Protein AF-A0A9D7RKX6-F1 (afdb_monomer_lite)

Structure (mmCIF, N/CA/C/O backbone):
data_AF-A0A9D7RKX6-F1
#
_entry.id   AF-A0A9D7RKX6-F1
#
loop_
_atom_site.group_PDB
_atom_site.id
_atom_site.type_symbol
_atom_site.label_atom_id
_atom_site.label_alt_id
_atom_site.label_comp_id
_atom_site.label_asym_id
_atom_site.label_entity_id
_atom_site.label_seq_id
_atom_site.pdbx_PDB_ins_code
_atom_site.Cartn_x
_atom_site.Cartn_y
_atom_site.Cartn_z
_atom_site.occupancy
_atom_site.B_iso_or_equiv
_atom_site.auth_seq_id
_atom_site.auth_comp_id
_atom_site.auth_asym_id
_atom_site.auth_atom_id
_atom_site.pdbx_PDB_model_num
ATOM 1 N N . MET A 1 1 ? -3.834 4.241 38.988 1.00 65.88 1 MET A N 1
ATOM 2 C CA . MET A 1 1 ? -3.433 5.588 38.514 1.00 65.88 1 MET A CA 1
ATOM 3 C C . MET A 1 1 ? -2.004 5.471 38.028 1.00 65.88 1 MET A C 1
ATOM 5 O O . MET A 1 1 ? -1.230 4.857 38.753 1.00 65.88 1 MET A O 1
ATOM 9 N N . PRO A 1 2 ? -1.663 6.007 36.848 1.00 79.38 2 PRO A N 1
ATOM 10 C CA . PRO A 1 2 ? -0.288 6.011 36.352 1.00 79.38 2 PRO A CA 1
ATOM 11 C C . PRO A 1 2 ? 0.662 6.711 37.335 1.00 79.38 2 PRO A C 1
ATOM 13 O O . PRO A 1 2 ? 0.282 7.712 37.946 1.00 79.38 2 PRO A O 1
ATOM 16 N N . VAL A 1 3 ? 1.895 6.211 37.474 1.00 81.00 3 VAL A N 1
ATOM 17 C CA . VAL A 1 3 ? 2.892 6.733 38.436 1.00 81.00 3 VAL A CA 1
ATOM 18 C C . VAL A 1 3 ? 3.202 8.212 38.180 1.00 81.00 3 VAL A C 1
ATOM 20 O O . VAL A 1 3 ? 3.219 9.007 39.116 1.00 81.00 3 VAL A O 1
ATOM 23 N N . LYS A 1 4 ? 3.342 8.615 36.912 1.00 83.88 4 LYS A N 1
ATOM 24 C CA . LYS A 1 4 ? 3.568 10.017 36.522 1.00 83.88 4 LYS A CA 1
ATOM 25 C C . LYS A 1 4 ? 2.399 10.939 36.885 1.00 83.88 4 LYS A C 1
ATOM 27 O O . LYS A 1 4 ? 2.611 12.045 37.371 1.00 83.88 4 LYS A O 1
ATOM 32 N N . LEU A 1 5 ? 1.161 10.472 36.723 1.00 82.06 5 LEU A N 1
ATOM 33 C CA . LEU A 1 5 ? -0.033 11.230 37.111 1.00 82.06 5 LEU A CA 1
ATOM 34 C C . LEU A 1 5 ? -0.133 11.386 38.636 1.00 82.06 5 LEU A C 1
ATOM 36 O O . LEU A 1 5 ? -0.566 12.416 39.151 1.00 82.06 5 LEU A O 1
ATOM 40 N N . TRP A 1 6 ? 0.284 10.358 39.377 1.00 82.38 6 TRP A N 1
ATOM 41 C CA . TRP A 1 6 ? 0.369 10.424 40.831 1.00 82.38 6 TRP A CA 1
ATOM 42 C C . TRP A 1 6 ? 1.415 11.451 41.286 1.00 82.38 6 TRP A C 1
ATOM 44 O O . TRP A 1 6 ? 1.074 12.314 42.092 1.00 82.38 6 TRP A O 1
ATOM 54 N N . ILE A 1 7 ? 2.622 11.437 40.699 1.00 82.88 7 ILE A N 1
ATOM 55 C CA . ILE A 1 7 ? 3.677 12.447 40.929 1.00 82.88 7 ILE A CA 1
ATOM 56 C C . ILE A 1 7 ? 3.158 13.856 40.621 1.00 82.88 7 ILE A C 1
ATOM 58 O O . ILE A 1 7 ? 3.421 14.795 41.376 1.00 82.88 7 ILE A O 1
ATOM 62 N N . TYR A 1 8 ? 2.379 14.003 39.544 1.00 83.81 8 TYR A N 1
ATOM 63 C CA . TYR A 1 8 ? 1.789 15.285 39.187 1.00 83.81 8 TYR A CA 1
ATOM 64 C C . TYR A 1 8 ? 0.817 15.800 40.261 1.00 83.81 8 TYR A C 1
ATOM 66 O O . TYR A 1 8 ? 0.882 16.964 40.657 1.00 83.81 8 TYR A O 1
ATOM 74 N N . ASN A 1 9 ? -0.048 14.917 40.772 1.00 81.56 9 ASN A N 1
ATOM 75 C CA . ASN A 1 9 ? -1.072 15.249 41.765 1.00 81.56 9 ASN A CA 1
ATOM 76 C C . ASN A 1 9 ? -0.521 15.529 43.175 1.00 81.56 9 ASN A C 1
ATOM 78 O O . ASN A 1 9 ? -1.150 16.283 43.914 1.00 81.56 9 ASN A O 1
ATOM 82 N N . ILE A 1 10 ? 0.617 14.941 43.566 1.00 83.38 10 ILE A N 1
ATOM 83 C CA . ILE A 1 10 ? 1.250 15.188 44.880 1.00 83.38 10 ILE A CA 1
ATOM 84 C C . ILE A 1 10 ? 2.212 16.387 44.873 1.00 83.38 10 ILE A C 1
ATOM 86 O O . ILE A 1 10 ? 2.609 16.875 45.931 1.00 83.38 10 ILE A O 1
ATOM 90 N N . GLY A 1 11 ? 2.625 16.853 43.692 1.00 78.50 11 GLY A N 1
ATOM 91 C CA . GLY A 1 11 ? 3.593 17.934 43.547 1.00 78.50 11 GLY A CA 1
ATOM 92 C C . GLY A 1 11 ? 3.027 19.308 43.928 1.00 78.50 11 GLY A C 1
ATOM 93 O O . GLY A 1 11 ? 1.984 19.732 43.433 1.00 78.50 11 GLY A O 1
ATOM 94 N N . SER A 1 12 ? 3.740 20.038 44.791 1.00 76.94 12 SER A N 1
ATOM 95 C CA . SER A 1 12 ? 3.351 21.386 45.239 1.00 76.94 12 SER A CA 1
ATOM 96 C C . SER A 1 12 ? 3.487 22.452 44.138 1.00 76.94 12 SER A C 1
ATOM 98 O O . SER A 1 12 ? 4.297 22.335 43.222 1.00 76.94 12 SER A O 1
ATOM 100 N N . ASN A 1 13 ? 2.743 23.556 44.259 1.00 76.25 13 ASN A N 1
ATOM 101 C CA . ASN A 1 13 ? 2.799 24.698 43.338 1.00 76.25 13 ASN A CA 1
ATOM 102 C C . ASN A 1 13 ? 4.059 25.580 43.492 1.00 76.25 13 ASN A C 1
ATOM 104 O O . ASN A 1 13 ? 4.234 26.521 42.715 1.00 76.25 13 ASN A O 1
ATOM 108 N N . LYS A 1 14 ? 4.937 25.314 44.473 1.00 78.94 14 LYS A N 1
ATOM 109 C CA . LYS A 1 14 ? 6.144 26.117 44.752 1.00 78.94 14 LYS A CA 1
ATOM 110 C C . LYS A 1 14 ? 7.382 25.243 45.017 1.00 78.94 14 LYS A C 1
ATOM 112 O O . LYS A 1 14 ? 7.268 24.109 45.479 1.00 78.94 14 LYS A O 1
ATOM 117 N N . GLY A 1 15 ? 8.568 25.795 44.740 1.00 86.75 15 GLY A N 1
ATOM 118 C CA . GLY A 1 15 ? 9.869 25.209 45.096 1.00 86.75 15 GLY A CA 1
ATOM 119 C C . GLY A 1 15 ? 10.145 23.826 44.491 1.00 86.75 15 GLY A C 1
ATOM 120 O O . GLY A 1 15 ? 9.760 23.545 43.353 1.00 86.75 15 GLY A O 1
ATOM 121 N N . LEU A 1 16 ? 10.794 22.954 45.273 1.00 83.31 16 LEU A N 1
ATOM 122 C CA . LEU A 1 16 ? 11.161 21.586 44.872 1.00 83.31 16 LEU A CA 1
ATOM 123 C C . LEU A 1 16 ? 9.949 20.733 44.458 1.00 83.31 16 LEU A C 1
ATOM 125 O O . LEU A 1 16 ? 10.068 19.894 43.568 1.00 83.31 16 LEU A O 1
ATOM 129 N N . GLY A 1 17 ? 8.766 20.993 45.028 1.00 80.62 17 GLY A N 1
ATOM 130 C CA . GLY A 1 17 ? 7.527 20.315 44.640 1.00 80.62 17 GLY A CA 1
ATOM 131 C C . GLY A 1 17 ? 7.061 20.664 43.222 1.00 80.62 17 GLY A C 1
ATOM 132 O O . GLY A 1 17 ? 6.619 19.775 42.496 1.00 80.62 17 GLY A O 1
ATOM 133 N N . LYS A 1 18 ? 7.241 21.922 42.786 1.00 84.75 18 LYS A N 1
ATOM 134 C CA . LYS A 1 18 ? 6.936 22.353 41.407 1.00 84.75 18 LYS A CA 1
ATOM 135 C C . LYS A 1 18 ? 7.924 21.745 40.412 1.00 84.75 18 LYS A C 1
ATOM 137 O O . LYS A 1 18 ? 7.528 21.353 39.317 1.00 84.75 18 LYS A O 1
ATOM 142 N N . TRP A 1 19 ? 9.196 21.641 40.801 1.00 86.31 19 TRP A N 1
ATOM 143 C CA . TRP A 1 19 ? 10.234 20.996 39.993 1.00 86.31 19 TRP A CA 1
ATOM 144 C C . TRP A 1 19 ? 9.957 19.500 39.796 1.00 86.31 19 TRP A C 1
ATOM 146 O O . TRP A 1 19 ? 9.965 19.031 38.661 1.00 86.31 19 TRP A O 1
ATOM 156 N N . LEU A 1 20 ? 9.629 18.772 40.870 1.00 83.19 20 LEU A N 1
ATOM 157 C CA . LEU A 1 20 ? 9.283 17.348 40.811 1.00 83.19 20 LEU A CA 1
ATOM 158 C C . LEU A 1 20 ? 8.045 17.106 39.931 1.00 83.19 20 LEU A C 1
ATOM 160 O O . LEU A 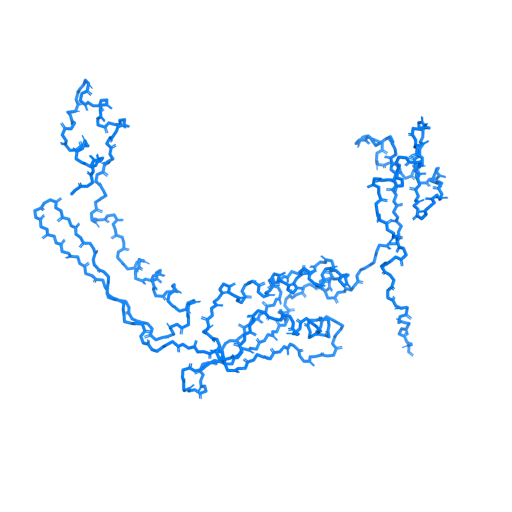1 20 ? 8.074 16.236 39.061 1.00 83.19 20 LEU A O 1
ATOM 164 N N . ARG A 1 21 ? 6.999 17.931 40.103 1.00 84.62 21 ARG A N 1
ATOM 165 C CA . ARG A 1 21 ? 5.767 17.884 39.304 1.00 84.62 21 ARG A CA 1
ATOM 166 C C . ARG A 1 21 ? 6.023 18.054 37.813 1.00 84.62 21 ARG A C 1
ATOM 168 O O . ARG A 1 21 ? 5.504 17.282 37.022 1.00 84.62 21 ARG A O 1
ATOM 175 N N . ASN A 1 22 ? 6.795 19.071 37.441 1.00 84.56 22 ASN A N 1
ATOM 176 C CA . ASN A 1 22 ? 7.000 19.428 36.040 1.00 84.56 22 ASN A CA 1
ATOM 177 C C . ASN A 1 22 ? 8.044 18.539 35.348 1.00 84.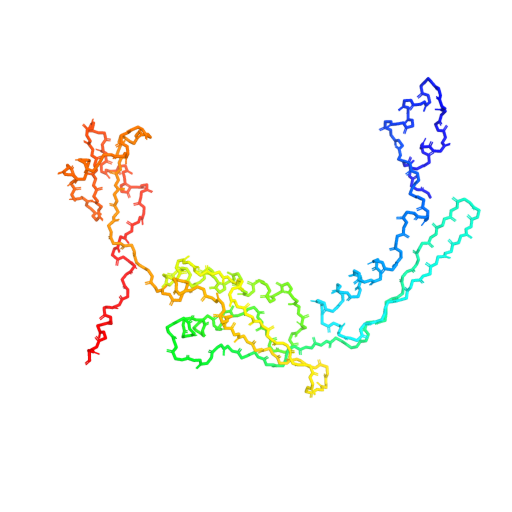56 22 ASN A C 1
ATOM 179 O O . ASN A 1 22 ? 7.998 18.394 34.133 1.00 84.56 22 ASN A O 1
ATOM 183 N N . LYS A 1 23 ? 9.005 17.979 36.097 1.00 85.06 23 LYS A N 1
ATOM 184 C CA . LYS A 1 23 ? 10.078 17.147 35.536 1.00 85.06 23 LYS A CA 1
ATOM 185 C C . LYS A 1 23 ? 9.695 15.672 35.414 1.00 85.06 23 LYS A C 1
ATOM 187 O O . LYS A 1 23 ? 10.158 15.011 34.492 1.00 85.06 23 LYS A O 1
ATOM 192 N N . TYR A 1 24 ? 8.886 15.155 36.340 1.00 84.62 24 TYR A N 1
ATOM 193 C CA . TYR A 1 24 ? 8.572 13.723 36.421 1.00 84.62 24 TYR A CA 1
ATOM 194 C C . TYR A 1 24 ? 7.069 13.411 36.471 1.00 84.62 24 TYR A C 1
ATOM 196 O O . TYR A 1 24 ? 6.692 12.239 36.440 1.00 84.62 24 TYR A O 1
ATOM 204 N N . GLY A 1 25 ? 6.213 14.433 36.553 1.00 82.25 25 GLY A N 1
ATOM 205 C CA . GLY A 1 25 ? 4.764 14.292 36.485 1.00 82.25 25 GLY A CA 1
ATOM 206 C C . GLY A 1 25 ? 4.200 14.710 35.127 1.00 82.25 25 GLY A C 1
ATOM 207 O O . GLY A 1 25 ? 4.739 15.585 34.458 1.00 82.25 25 GLY A O 1
ATOM 208 N N . GLU A 1 26 ? 3.086 14.098 34.740 1.00 83.06 26 GLU A N 1
ATOM 209 C CA . GLU A 1 26 ? 2.294 14.476 33.563 1.00 83.06 26 GLU A CA 1
ATOM 210 C C . GLU A 1 26 ? 0.913 14.939 34.033 1.00 83.06 26 GLU A C 1
ATOM 212 O O . GLU A 1 26 ? 0.329 14.326 34.931 1.00 83.06 26 GLU A O 1
ATOM 217 N N . ALA A 1 27 ? 0.410 16.034 33.463 1.00 80.81 27 ALA A N 1
ATOM 218 C CA . ALA A 1 27 ? -0.909 16.556 33.803 1.00 80.81 27 ALA A CA 1
ATOM 219 C C . ALA A 1 27 ? -2.016 15.549 33.427 1.00 80.81 27 ALA A C 1
ATOM 221 O O . ALA A 1 27 ? -1.857 14.804 32.458 1.00 80.81 27 ALA A O 1
ATOM 222 N N . PRO A 1 28 ? -3.141 15.505 34.168 1.00 81.50 28 PRO A N 1
ATOM 223 C CA . PRO A 1 28 ? -4.284 14.693 33.769 1.00 81.50 28 PRO A CA 1
ATOM 224 C C . PRO A 1 28 ? -4.809 15.149 32.412 1.00 81.50 28 PRO A C 1
ATOM 226 O O . PRO A 1 28 ? -5.052 16.338 32.217 1.00 81.50 28 PRO A O 1
ATOM 229 N N . VAL A 1 29 ? -5.051 14.190 31.520 1.00 82.44 29 VAL A N 1
ATOM 230 C CA . VAL A 1 29 ? -5.918 14.411 30.360 1.00 82.44 29 VAL A CA 1
ATOM 231 C C . VAL A 1 29 ? -7.335 14.592 30.892 1.00 82.44 29 VAL A C 1
ATOM 233 O O . VAL A 1 29 ? -7.822 13.747 31.654 1.00 82.44 29 VAL A O 1
ATOM 236 N N . LEU A 1 30 ? -7.975 15.710 30.558 1.00 83.56 30 LEU A N 1
ATOM 237 C CA . LEU A 1 30 ? -9.343 15.958 30.988 1.00 83.56 30 LEU A CA 1
ATOM 238 C C . LEU A 1 30 ? -10.292 15.160 30.104 1.00 83.56 30 LEU A C 1
ATOM 240 O O . LEU A 1 30 ? -10.067 15.004 28.909 1.00 83.56 30 LEU A O 1
ATOM 244 N N . LEU A 1 31 ? -11.392 14.687 30.686 1.00 79.50 31 LEU A N 1
ATOM 245 C CA . LEU A 1 31 ? -12.424 13.996 29.915 1.00 79.50 31 LEU A CA 1
ATOM 246 C C . LEU A 1 31 ? -12.994 14.886 28.796 1.00 79.50 31 LEU A C 1
ATOM 248 O O . LEU A 1 31 ? -13.301 14.383 27.726 1.00 79.50 31 LEU A O 1
ATOM 252 N N . SER A 1 32 ? -13.082 16.201 29.023 1.00 81.19 32 SER A N 1
ATOM 253 C CA . SER A 1 32 ? -13.497 17.185 28.013 1.00 81.19 32 SER A CA 1
ATOM 254 C C . SER A 1 32 ? -12.587 17.232 26.788 1.00 81.19 32 SER A C 1
ATOM 256 O O . SER A 1 32 ? -13.026 17.658 25.725 1.00 81.19 32 SER A O 1
ATOM 258 N N . ASP A 1 33 ? -11.334 16.803 26.940 1.00 82.44 33 ASP A N 1
ATOM 259 C CA . ASP A 1 33 ? -10.340 16.798 25.869 1.00 82.44 33 ASP A CA 1
ATOM 260 C C . ASP A 1 33 ? -10.385 15.477 25.076 1.00 82.44 33 ASP A C 1
ATOM 262 O O . ASP A 1 33 ? -9.718 15.340 24.050 1.00 82.44 33 ASP A O 1
ATOM 266 N N . VAL A 1 34 ? -11.169 14.490 25.534 1.00 83.69 34 VAL A N 1
ATOM 267 C CA . VAL A 1 34 ? -11.353 13.203 24.858 1.00 83.69 34 VAL A CA 1
ATOM 268 C C . VAL A 1 34 ? -12.535 13.295 23.901 1.00 83.69 34 VAL A C 1
ATOM 270 O O . VAL A 1 34 ? -13.693 13.347 24.310 1.00 83.69 34 VAL A O 1
ATOM 273 N N . ASN A 1 35 ? -12.248 13.234 22.602 1.00 88.69 35 ASN A N 1
ATOM 274 C CA . ASN A 1 35 ? -13.281 13.128 21.580 1.00 88.69 35 ASN A CA 1
ATOM 275 C C . ASN A 1 35 ? -13.643 11.652 21.344 1.00 88.69 35 ASN A C 1
ATOM 277 O O . ASN A 1 35 ? -12.985 10.953 20.574 1.00 88.69 35 ASN A O 1
ATOM 281 N N . LEU A 1 36 ? -14.685 11.177 22.033 1.00 89.81 36 LEU A N 1
ATOM 282 C CA . LEU A 1 36 ? -15.178 9.802 21.895 1.00 89.81 36 LEU A CA 1
ATOM 283 C C . LEU A 1 36 ? -15.621 9.492 20.459 1.00 89.81 36 LEU A C 1
ATOM 285 O O . LEU A 1 36 ? -15.302 8.424 19.950 1.00 89.81 36 LEU A O 1
ATOM 289 N N . GLY A 1 37 ? -16.302 10.437 19.800 1.00 91.06 37 GLY A N 1
ATOM 290 C CA . GLY A 1 37 ? -16.805 10.263 18.434 1.00 91.06 37 GLY A CA 1
ATOM 291 C C . GLY A 1 37 ? -15.681 10.051 17.422 1.00 91.06 37 GLY A C 1
ATOM 292 O O . GLY A 1 37 ? -15.726 9.106 16.644 1.00 91.06 37 GLY A O 1
ATOM 293 N N . LEU A 1 38 ? -14.615 10.852 17.507 1.00 93.50 38 LEU A N 1
ATOM 294 C CA . LEU A 1 38 ? -13.438 10.674 16.653 1.00 93.50 38 LEU A CA 1
ATOM 295 C C . LEU A 1 38 ? -12.777 9.304 16.865 1.00 93.50 38 LEU A C 1
ATOM 297 O O . LEU A 1 38 ? -12.375 8.650 15.908 1.00 93.50 38 LEU A O 1
ATOM 301 N N . ASN A 1 39 ? -12.664 8.846 18.114 1.00 93.81 39 ASN A N 1
ATOM 302 C CA . ASN A 1 39 ? -12.090 7.529 18.395 1.00 93.81 39 ASN A CA 1
ATOM 303 C C . ASN A 1 39 ? -12.978 6.389 17.885 1.00 93.81 39 ASN A C 1
ATOM 305 O O . ASN A 1 39 ? -12.445 5.386 17.416 1.00 93.81 39 ASN A O 1
ATOM 309 N N . VAL A 1 40 ? -14.306 6.546 17.943 1.00 95.50 40 VAL A N 1
ATOM 310 C CA . VAL A 1 40 ? -15.254 5.617 17.314 1.00 95.50 40 VAL A CA 1
ATOM 311 C C . VAL A 1 40 ? -14.967 5.522 15.818 1.00 95.50 40 VAL A C 1
ATOM 313 O O . VAL A 1 40 ? -14.724 4.419 15.345 1.00 95.50 40 VAL A O 1
ATOM 316 N N . GLU A 1 41 ? -14.882 6.645 15.102 1.00 95.62 41 GLU A N 1
ATOM 317 C CA . GLU A 1 41 ? -14.567 6.658 13.665 1.00 95.62 41 GLU A CA 1
ATOM 318 C C . GLU A 1 41 ? -13.204 6.021 13.351 1.00 95.62 41 GLU A C 1
ATOM 320 O O . GLU A 1 41 ? -13.074 5.277 12.381 1.00 95.62 41 GLU A O 1
ATOM 325 N N . ILE A 1 42 ? -12.173 6.271 14.166 1.00 96.00 42 ILE A N 1
ATOM 326 C CA . ILE A 1 42 ? -10.843 5.666 13.979 1.00 96.00 42 ILE A CA 1
ATOM 327 C C . ILE A 1 42 ? -10.900 4.144 14.149 1.00 96.00 42 ILE A C 1
ATOM 329 O O . ILE A 1 42 ? -10.299 3.418 13.355 1.00 96.00 42 ILE A O 1
ATOM 333 N N . LEU A 1 43 ? -11.594 3.654 15.180 1.00 96.38 43 LEU A N 1
ATOM 334 C CA . LEU A 1 43 ? -11.742 2.220 15.438 1.00 96.38 43 LEU A CA 1
ATOM 335 C C . LEU A 1 43 ? -12.568 1.536 14.346 1.00 96.38 43 LEU A C 1
ATOM 337 O O . LEU A 1 43 ? -12.201 0.447 13.910 1.00 96.38 43 LEU A O 1
ATOM 341 N N . ASP A 1 44 ? -13.632 2.189 13.888 1.00 95.81 44 ASP A N 1
ATOM 342 C CA . ASP A 1 44 ? -14.494 1.740 12.795 1.00 95.81 44 ASP A CA 1
ATOM 343 C C . ASP A 1 44 ? -13.671 1.558 11.508 1.00 95.81 44 ASP A C 1
ATOM 345 O O . ASP A 1 44 ? -13.503 0.438 11.023 1.00 95.81 44 ASP A O 1
ATOM 349 N N . ASN A 1 45 ? -12.984 2.622 11.069 1.00 95.75 45 ASN A N 1
ATOM 350 C CA . ASN A 1 45 ? -12.084 2.595 9.912 1.00 95.75 45 ASN A CA 1
ATOM 351 C C . ASN A 1 45 ? -10.962 1.557 10.058 1.00 95.75 45 ASN A C 1
ATOM 353 O O . ASN A 1 45 ? -10.574 0.901 9.091 1.00 95.75 45 ASN A O 1
ATOM 357 N N . TYR A 1 46 ? -10.387 1.407 11.255 1.00 96.12 46 TYR A N 1
ATOM 358 C CA . TYR A 1 46 ? -9.339 0.416 11.494 1.00 96.12 46 TYR A CA 1
ATOM 359 C C . TYR A 1 46 ? -9.847 -1.011 11.255 1.00 96.12 46 TYR A C 1
ATOM 361 O O . TYR A 1 46 ? -9.140 -1.815 10.645 1.00 96.12 46 TYR A O 1
ATOM 369 N N . MET A 1 47 ? -11.064 -1.320 11.707 1.00 96.81 47 MET A N 1
ATOM 370 C CA . MET A 1 47 ? -11.678 -2.635 11.526 1.00 96.81 47 MET A CA 1
ATOM 371 C C . MET A 1 47 ? -12.104 -2.871 10.074 1.00 96.81 47 MET A C 1
ATOM 373 O O . MET A 1 47 ? -11.834 -3.947 9.536 1.00 96.81 47 MET A O 1
ATOM 377 N N . GLU A 1 48 ? -12.660 -1.870 9.391 1.00 94.69 48 GLU A N 1
ATOM 378 C CA . GLU A 1 48 ? -12.958 -1.970 7.955 1.00 94.69 48 GLU A CA 1
ATOM 379 C C . GLU A 1 48 ? -11.693 -2.248 7.129 1.00 94.69 48 GLU A C 1
ATOM 381 O O . GLU A 1 48 ? -11.671 -3.155 6.294 1.00 94.69 48 GLU A O 1
ATOM 386 N N . ASN A 1 49 ? -10.584 -1.568 7.440 1.00 95.62 49 ASN A N 1
ATOM 387 C CA . ASN A 1 49 ? -9.282 -1.798 6.802 1.00 95.62 49 ASN A CA 1
ATOM 388 C C . ASN A 1 49 ? -8.725 -3.218 7.029 1.00 95.62 49 ASN A C 1
ATOM 390 O O . ASN A 1 49 ? -7.801 -3.636 6.324 1.00 95.62 49 ASN A O 1
ATOM 394 N N . ARG A 1 50 ? -9.277 -3.960 7.995 1.00 96.00 50 ARG A N 1
ATOM 395 C CA . ARG A 1 50 ? -8.956 -5.357 8.329 1.00 96.00 50 ARG A CA 1
ATOM 396 C C . ARG A 1 50 ? -10.011 -6.357 7.834 1.00 96.00 50 ARG A C 1
ATOM 398 O O . ARG A 1 50 ? -9.918 -7.528 8.178 1.00 96.00 50 ARG A O 1
ATOM 405 N N . GLY A 1 51 ? -10.989 -5.911 7.042 1.00 94.94 51 GLY A N 1
ATOM 406 C CA . GLY A 1 51 ? -11.990 -6.777 6.417 1.00 94.94 51 GLY A CA 1
ATOM 407 C C . GLY A 1 51 ? -13.310 -6.898 7.174 1.00 94.94 51 GLY A C 1
ATOM 408 O O . GLY A 1 51 ? -14.112 -7.764 6.841 1.00 94.94 51 GLY A O 1
ATOM 409 N N . PHE A 1 52 ? -13.576 -6.049 8.167 1.00 95.81 52 PHE A N 1
ATOM 410 C CA . PHE A 1 52 ? -14.841 -6.041 8.907 1.00 95.81 52 PHE A CA 1
ATOM 411 C C . PHE A 1 52 ? -15.758 -4.904 8.429 1.00 95.81 52 PHE A C 1
ATOM 413 O O . PHE A 1 52 ? -15.863 -3.873 9.082 1.00 95.81 52 PHE A O 1
ATOM 420 N N . PHE A 1 53 ? -16.446 -5.085 7.296 1.00 93.06 53 PHE A N 1
ATOM 421 C CA . PHE A 1 53 ? -17.282 -4.037 6.665 1.00 93.06 53 PHE A CA 1
ATOM 422 C C . PHE A 1 53 ? -18.643 -3.782 7.337 1.00 93.06 53 PHE A C 1
ATOM 424 O O . PHE A 1 53 ? -19.442 -2.970 6.873 1.00 93.06 53 PHE A O 1
ATOM 431 N N . HIS A 1 54 ? -18.964 -4.524 8.395 1.00 92.81 54 HIS A N 1
ATOM 432 C CA . HIS A 1 54 ? -20.211 -4.379 9.153 1.00 92.81 54 HIS A CA 1
ATOM 433 C C . HIS A 1 54 ? -19.936 -4.131 10.635 1.00 92.81 54 HIS A C 1
ATOM 435 O O . HIS A 1 54 ? -20.703 -4.562 11.503 1.00 92.81 54 HIS A O 1
ATOM 441 N N . VAL A 1 55 ? -18.820 -3.457 10.912 1.00 94.50 55 VAL A N 1
ATOM 442 C CA . VAL A 1 55 ? -18.424 -3.082 12.259 1.00 94.50 55 VAL A CA 1
ATOM 443 C C . VAL A 1 55 ? -19.369 -2.020 12.830 1.00 94.50 55 VAL A C 1
ATOM 445 O O . VAL A 1 55 ? -19.945 -1.197 12.122 1.00 94.50 55 VAL A O 1
ATOM 448 N N . LYS A 1 56 ? -19.617 -2.112 14.137 1.00 95.44 56 LYS A N 1
ATOM 449 C CA . LYS A 1 56 ? -20.304 -1.087 14.922 1.00 95.44 56 LYS A CA 1
ATOM 450 C C . LYS A 1 56 ? -19.507 -0.849 16.186 1.00 95.44 56 LYS A C 1
ATOM 452 O O . LYS A 1 56 ? -19.308 -1.779 16.969 1.00 95.44 56 LYS A O 1
ATOM 457 N N . VAL A 1 57 ? -19.099 0.391 16.411 1.00 95.94 57 VAL A N 1
ATOM 458 C CA . VAL A 1 57 ? -18.388 0.784 17.629 1.00 95.94 57 VAL A CA 1
ATOM 459 C C . VAL A 1 57 ? -19.326 1.592 18.518 1.00 95.94 57 VAL A C 1
ATOM 461 O O . VAL A 1 57 ? -19.942 2.564 18.081 1.00 95.94 57 VAL A O 1
ATOM 464 N N . ARG A 1 58 ? -19.453 1.185 19.780 1.00 94.69 58 ARG A N 1
ATOM 465 C CA . ARG A 1 58 ? -20.128 1.958 20.824 1.00 94.69 58 ARG A CA 1
ATOM 466 C C . ARG A 1 58 ? -19.085 2.565 21.740 1.00 94.69 58 ARG A C 1
ATOM 468 O O . ARG A 1 58 ? -18.090 1.918 22.045 1.00 94.69 58 ARG A O 1
ATOM 475 N N . SER A 1 59 ? -19.334 3.783 22.195 1.00 94.00 59 SER A N 1
ATOM 476 C CA . SER A 1 59 ? -18.509 4.440 23.203 1.00 94.00 59 SER A CA 1
ATOM 477 C C . SER A 1 59 ? -19.365 4.865 24.382 1.00 94.00 59 SER A C 1
ATOM 479 O O . SER A 1 59 ? -20.434 5.440 24.176 1.00 94.00 59 SER A O 1
ATOM 481 N N . ASP A 1 60 ? -18.859 4.662 25.590 1.00 91.38 60 ASP A N 1
ATOM 482 C CA . ASP A 1 60 ? -19.441 5.193 26.818 1.00 91.38 60 ASP A CA 1
ATOM 483 C C . ASP A 1 60 ? -18.341 5.784 27.712 1.00 91.38 60 ASP A C 1
ATOM 485 O O . ASP A 1 60 ? -17.140 5.613 27.478 1.00 91.38 60 ASP A O 1
ATOM 489 N N . THR A 1 61 ? -18.733 6.538 28.731 1.00 91.44 61 THR A N 1
ATOM 490 C CA . THR A 1 61 ? -17.825 7.052 29.746 1.00 91.44 61 THR A CA 1
ATOM 491 C C . THR A 1 61 ? -18.365 6.806 31.140 1.00 91.44 61 THR A C 1
ATOM 493 O O . THR A 1 61 ? -19.425 7.292 31.521 1.00 91.44 61 THR A O 1
ATOM 496 N N . THR A 1 62 ? -17.543 6.172 31.970 1.00 90.19 62 THR A N 1
ATOM 497 C CA . THR A 1 62 ? -17.808 6.052 33.402 1.00 90.19 62 THR A CA 1
ATOM 498 C C . THR A 1 62 ? -17.027 7.112 34.172 1.00 90.19 62 THR A C 1
ATOM 500 O O . THR A 1 62 ? -15.803 7.196 34.067 1.00 90.19 62 THR A O 1
ATOM 503 N N . VAL A 1 63 ? -17.715 7.907 34.996 1.00 88.81 63 VAL A N 1
ATOM 504 C CA . VAL A 1 63 ? -17.091 8.907 35.879 1.00 88.81 63 VAL A CA 1
ATOM 505 C C . VAL A 1 63 ? -17.226 8.471 37.334 1.00 88.81 63 VAL A C 1
ATOM 507 O O . VAL A 1 63 ? -18.313 8.198 37.832 1.00 88.81 63 VAL A O 1
ATOM 510 N N . THR A 1 64 ? -16.111 8.423 38.058 1.00 88.56 64 THR A N 1
ATOM 511 C CA . THR A 1 64 ? -16.081 8.127 39.493 1.00 88.56 64 THR A CA 1
ATOM 512 C C . THR A 1 64 ? -15.162 9.106 40.218 1.00 88.56 64 THR A C 1
ATOM 514 O O . THR A 1 64 ? -13.933 9.067 40.095 1.00 88.56 64 THR A O 1
ATOM 517 N N . ARG A 1 65 ? -15.754 9.976 41.045 1.00 88.12 65 ARG A N 1
ATOM 518 C CA . ARG A 1 65 ? -15.055 11.064 41.753 1.00 88.12 65 ARG A CA 1
ATOM 519 C C . ARG A 1 65 ? -14.274 11.955 40.772 1.00 88.12 65 ARG A C 1
ATOM 521 O O . ARG A 1 65 ? -14.874 12.669 39.987 1.00 88.12 65 ARG A O 1
ATOM 528 N N . LYS A 1 66 ? -12.939 11.923 40.835 1.00 84.00 66 LYS A N 1
ATOM 529 C CA . LYS A 1 66 ? -12.016 12.707 39.993 1.00 84.00 66 LYS A CA 1
ATOM 530 C C . LYS A 1 66 ? -11.371 11.862 38.888 1.00 84.00 66 LYS A C 1
ATOM 532 O O . LYS A 1 66 ? -10.285 12.189 38.420 1.00 84.00 66 LYS A O 1
ATOM 537 N N . LYS A 1 67 ? -11.972 10.719 38.556 1.00 85.56 67 LYS A N 1
ATOM 538 C CA . LYS A 1 67 ? -11.498 9.805 37.518 1.00 85.56 67 LYS A CA 1
ATOM 539 C C . LYS A 1 67 ? -12.616 9.581 36.518 1.00 85.56 67 LYS A C 1
ATOM 541 O O . LYS A 1 67 ? -13.766 9.434 36.919 1.00 85.56 67 LYS A O 1
ATOM 546 N N . ALA A 1 68 ? -12.251 9.525 35.251 1.00 88.19 68 ALA A N 1
ATOM 547 C CA . ALA A 1 68 ? -13.129 9.111 34.176 1.00 88.19 68 ALA A CA 1
ATOM 548 C C . ALA A 1 68 ? -12.446 7.993 33.385 1.00 88.19 68 ALA A C 1
ATOM 550 O O . ALA A 1 68 ? -11.214 7.945 33.315 1.00 88.19 68 ALA A O 1
ATOM 551 N N . SER A 1 69 ? -13.251 7.113 32.810 1.00 88.06 69 SER A N 1
ATOM 552 C CA . SER A 1 69 ? -12.832 6.037 31.921 1.00 88.06 69 SER A CA 1
ATOM 553 C C . SER A 1 69 ? -13.703 6.090 30.679 1.00 88.06 69 SER A C 1
ATOM 555 O O . SER A 1 69 ? -14.921 6.087 30.813 1.00 88.06 69 SER A O 1
ATOM 557 N N . ALA A 1 70 ? -13.081 6.152 29.505 1.00 91.19 70 ALA A N 1
ATOM 558 C CA . ALA A 1 70 ? -13.758 5.952 28.232 1.00 91.19 70 ALA A CA 1
ATOM 559 C C . ALA A 1 70 ? -13.700 4.461 27.889 1.00 91.19 70 ALA A C 1
ATOM 561 O O . ALA A 1 70 ? -12.619 3.867 27.918 1.00 91.19 70 ALA A O 1
ATOM 562 N N . GLU A 1 71 ? -14.848 3.872 27.596 1.00 92.88 71 GLU A N 1
ATOM 563 C CA . GLU A 1 71 ? -14.990 2.471 27.220 1.00 92.88 71 GLU A CA 1
ATOM 564 C C . GLU A 1 71 ? -15.501 2.396 25.785 1.00 92.88 71 GLU A C 1
ATOM 566 O O . GLU A 1 71 ? -16.403 3.143 25.407 1.00 92.88 71 GLU A O 1
ATOM 571 N N . TYR A 1 72 ? -14.896 1.522 24.982 1.00 94.44 72 TYR A N 1
ATOM 572 C CA . TYR A 1 72 ? -15.287 1.295 23.595 1.00 94.44 72 TYR A CA 1
ATOM 573 C C . TYR A 1 72 ? -15.592 -0.184 23.407 1.00 94.44 72 TYR A C 1
ATOM 575 O O . TYR A 1 72 ? -14.742 -1.035 23.671 1.00 94.44 72 TYR A O 1
ATOM 583 N N . GLU A 1 73 ? -16.792 -0.482 22.929 1.00 95.81 73 GLU A N 1
ATOM 584 C CA . GLU A 1 73 ? -17.245 -1.834 22.628 1.00 95.81 73 GLU A CA 1
ATOM 585 C C . GLU A 1 73 ? -17.360 -1.984 21.109 1.00 95.81 73 GLU A C 1
ATOM 587 O O . GLU A 1 73 ? -18.072 -1.221 20.450 1.00 95.81 73 GLU A O 1
ATOM 592 N N . ILE A 1 74 ? -16.627 -2.945 20.543 1.00 96.19 74 ILE A N 1
ATOM 593 C CA . ILE A 1 74 ? -16.525 -3.142 19.095 1.00 96.19 74 ILE A CA 1
ATOM 594 C C . ILE A 1 74 ? -17.259 -4.425 18.716 1.00 96.19 74 ILE A C 1
ATOM 596 O O . ILE A 1 74 ? -16.849 -5.525 19.080 1.00 96.19 74 ILE A O 1
ATOM 600 N N . PHE A 1 75 ? -18.313 -4.283 17.922 1.00 96.69 75 PHE A N 1
ATOM 601 C CA . PHE A 1 75 ? -19.035 -5.393 17.314 1.00 96.69 75 PHE A CA 1
ATOM 602 C C . PHE A 1 75 ? -18.560 -5.537 15.873 1.00 96.69 75 PHE A C 1
ATOM 604 O O . PHE A 1 75 ? -19.013 -4.804 15.002 1.00 96.69 75 PHE A O 1
ATOM 611 N N . THR A 1 76 ? -17.628 -6.452 15.618 1.00 93.25 76 THR A N 1
ATOM 612 C CA . THR A 1 76 ? -16.940 -6.561 14.318 1.00 93.25 76 THR A CA 1
ATOM 613 C C . THR A 1 76 ? -17.827 -7.089 13.190 1.00 93.25 76 THR A C 1
ATOM 615 O O . THR A 1 76 ? -17.583 -6.796 12.024 1.00 93.25 76 THR A O 1
ATOM 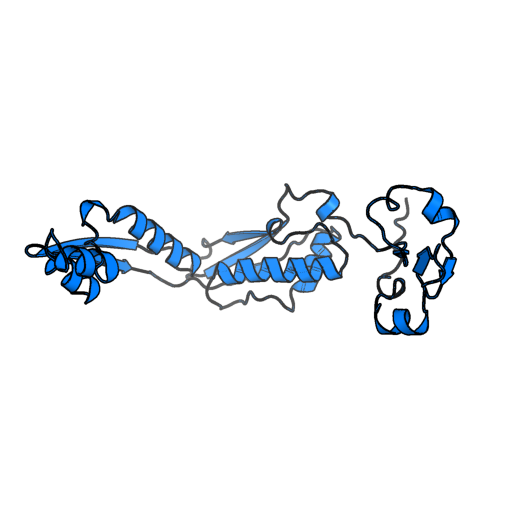618 N N . GLY A 1 77 ? -18.838 -7.899 13.516 1.00 92.44 77 GLY A N 1
ATOM 619 C CA . GLY A 1 77 ? -19.519 -8.711 12.510 1.00 92.44 77 GLY A CA 1
ATOM 620 C C . GLY A 1 77 ? -18.577 -9.758 11.884 1.00 92.44 77 GLY A C 1
ATOM 621 O O . GLY A 1 77 ? -17.529 -10.069 12.463 1.00 92.44 77 GLY A O 1
ATOM 622 N N . PRO A 1 78 ? -18.959 -10.346 10.739 1.00 94.06 78 PRO A N 1
ATOM 623 C CA . PRO A 1 78 ? -18.146 -11.340 10.042 1.00 94.06 78 PRO A CA 1
ATOM 624 C C . PRO A 1 78 ? -16.933 -10.717 9.334 1.00 94.06 78 PRO A C 1
ATOM 626 O O . PRO A 1 78 ? -17.022 -9.632 8.760 1.00 94.06 78 PRO A O 1
ATOM 629 N N . GLU A 1 79 ? -15.813 -11.441 9.341 1.00 95.62 79 GLU A N 1
ATOM 630 C CA . GLU A 1 79 ? -14.607 -11.090 8.584 1.00 95.62 79 GLU A CA 1
ATOM 631 C C . GLU A 1 79 ? -14.796 -11.428 7.103 1.00 95.62 79 GLU A C 1
ATOM 633 O O . GLU A 1 79 ? -15.195 -12.545 6.762 1.00 95.62 79 GLU A O 1
ATOM 638 N N . TYR A 1 80 ? -14.474 -10.481 6.226 1.00 97.19 80 TYR A N 1
ATOM 639 C CA . TYR A 1 80 ? -14.544 -10.687 4.791 1.00 97.19 80 TYR A CA 1
ATOM 640 C C . TYR A 1 80 ? -13.249 -11.263 4.231 1.00 97.19 80 TYR A C 1
ATOM 642 O O . TYR A 1 80 ? -12.149 -10.780 4.511 1.00 97.19 80 TYR A O 1
ATOM 650 N N . LYS A 1 81 ? -13.391 -12.271 3.369 1.00 97.19 81 LYS A N 1
ATOM 651 C CA . LYS A 1 81 ? -12.271 -12.947 2.708 1.00 97.19 81 LYS A CA 1
ATOM 652 C C . LYS A 1 81 ? -12.236 -12.650 1.221 1.00 97.19 81 LYS A C 1
ATOM 654 O O . LYS A 1 81 ? -13.263 -12.513 0.564 1.00 97.19 81 LYS A O 1
ATOM 659 N N . ILE A 1 82 ? -11.035 -12.576 0.670 1.00 97.81 82 ILE A N 1
ATOM 660 C CA . ILE A 1 82 ? -10.827 -12.367 -0.757 1.00 97.81 82 ILE A CA 1
ATOM 661 C C . ILE A 1 82 ? -11.269 -13.630 -1.490 1.00 97.81 82 ILE A C 1
ATOM 663 O O . ILE A 1 82 ? -10.702 -14.694 -1.282 1.00 97.81 82 ILE A O 1
ATOM 667 N N . ARG A 1 83 ? -12.248 -13.528 -2.382 1.00 97.12 83 ARG A N 1
ATOM 668 C CA . ARG A 1 83 ? -12.668 -14.636 -3.243 1.00 97.12 83 ARG A CA 1
ATOM 669 C C . ARG A 1 83 ? -11.853 -14.671 -4.522 1.00 97.12 83 ARG A C 1
ATOM 671 O O . ARG A 1 83 ? -11.268 -15.701 -4.846 1.00 97.12 83 ARG A O 1
ATOM 678 N N . ASN A 1 84 ? -11.802 -13.554 -5.240 1.00 96.38 84 ASN A N 1
ATOM 679 C CA . ASN A 1 84 ? -11.080 -13.454 -6.501 1.00 96.38 84 ASN A CA 1
ATOM 680 C C . ASN A 1 84 ? -10.313 -12.134 -6.611 1.00 96.38 84 ASN A C 1
ATOM 682 O O . ASN A 1 84 ? -10.729 -11.116 -6.058 1.00 96.38 84 ASN A O 1
ATOM 686 N N . ILE A 1 85 ? -9.210 -12.166 -7.358 1.00 97.12 85 ILE A N 1
ATOM 687 C CA . ILE A 1 85 ? -8.407 -10.995 -7.703 1.00 97.12 85 ILE A CA 1
ATOM 688 C C . ILE A 1 85 ? -8.300 -10.934 -9.223 1.00 97.12 85 ILE A C 1
ATOM 690 O O . ILE A 1 85 ? -7.760 -11.843 -9.852 1.00 97.12 85 ILE A O 1
ATOM 694 N N . THR A 1 86 ? -8.791 -9.848 -9.807 1.00 97.56 86 THR A N 1
ATOM 695 C CA . THR A 1 86 ? -8.714 -9.591 -11.245 1.00 97.56 86 THR A CA 1
ATOM 696 C C . THR A 1 86 ? -7.669 -8.515 -11.498 1.00 97.56 86 THR A C 1
ATOM 698 O O . THR A 1 86 ? -7.796 -7.401 -10.997 1.00 97.56 86 THR A O 1
ATOM 701 N N . PHE A 1 87 ? -6.630 -8.848 -12.259 1.00 97.50 87 PHE A N 1
ATOM 702 C CA . PHE A 1 87 ? -5.623 -7.888 -12.715 1.00 97.50 87 PHE A CA 1
ATOM 703 C C . PHE A 1 87 ? -6.123 -7.140 -13.965 1.00 97.50 87 PHE A C 1
ATOM 705 O O . PHE A 1 87 ? -7.024 -7.652 -14.636 1.00 97.50 87 PHE A O 1
ATOM 712 N N . PRO A 1 88 ? -5.553 -5.966 -14.309 1.00 96.25 88 PRO A N 1
ATOM 713 C CA . PRO A 1 88 ? -5.939 -5.227 -15.510 1.00 96.25 88 PRO A CA 1
ATOM 714 C C . PRO A 1 88 ? -5.924 -6.134 -16.741 1.00 96.25 88 PRO A C 1
ATOM 716 O O . PRO A 1 88 ? -4.984 -6.910 -16.908 1.00 96.25 88 PRO A O 1
ATOM 719 N N . THR A 1 89 ? -6.945 -6.060 -17.597 1.00 91.50 89 THR A N 1
ATOM 720 C CA . THR A 1 89 ? -7.139 -6.968 -18.747 1.00 91.50 89 THR A CA 1
ATOM 721 C C . THR A 1 89 ? -6.918 -6.307 -20.105 1.00 91.50 89 THR A C 1
ATOM 723 O O . THR A 1 89 ? -6.955 -6.989 -21.127 1.00 91.50 89 THR A O 1
ATOM 726 N N . ASP A 1 90 ? -6.639 -5.004 -20.146 1.00 91.12 90 ASP A N 1
ATOM 727 C CA . ASP A 1 90 ? -6.409 -4.295 -21.402 1.00 91.12 90 ASP A CA 1
ATOM 728 C C . ASP A 1 90 ? -5.096 -4.719 -22.093 1.00 91.12 90 ASP A C 1
ATOM 730 O O . ASP A 1 90 ? -4.234 -5.403 -21.524 1.00 91.12 90 ASP A O 1
ATOM 734 N N . THR A 1 91 ? -4.958 -4.343 -23.364 1.00 91.94 91 THR A N 1
ATOM 735 C CA . THR A 1 91 ? -3.847 -4.758 -24.230 1.00 91.94 91 THR A CA 1
ATOM 736 C C . THR A 1 91 ? -2.616 -3.858 -24.123 1.00 91.94 91 THR A C 1
ATOM 738 O O . THR A 1 91 ? -1.652 -4.072 -24.859 1.00 91.94 91 THR A O 1
ATOM 741 N N . SER A 1 92 ? -2.616 -2.845 -23.250 1.00 94.19 92 SER A N 1
ATOM 742 C CA . SER A 1 92 ? -1.473 -1.941 -23.118 1.00 94.19 92 SER A CA 1
ATOM 743 C C . SER A 1 92 ? -0.227 -2.674 -22.609 1.00 94.19 92 SER A C 1
ATOM 745 O O . SER A 1 92 ? -0.305 -3.687 -21.909 1.00 94.19 92 SER A O 1
ATOM 747 N N . ALA A 1 93 ? 0.953 -2.149 -22.948 1.00 93.56 93 ALA A N 1
ATOM 748 C CA . ALA A 1 93 ? 2.218 -2.683 -22.444 1.00 93.56 93 ALA A CA 1
ATOM 749 C C . ALA A 1 93 ? 2.269 -2.663 -20.905 1.00 93.56 93 ALA A C 1
ATOM 751 O O . ALA A 1 93 ? 2.724 -3.625 -20.294 1.00 93.56 93 ALA A O 1
ATOM 752 N N . LEU A 1 94 ? 1.735 -1.604 -20.284 1.00 95.94 94 LEU A N 1
ATOM 753 C CA . LEU A 1 94 ? 1.657 -1.472 -18.831 1.00 95.94 94 LEU A CA 1
ATOM 754 C C . LEU A 1 94 ? 0.756 -2.547 -18.204 1.00 95.94 94 LEU A C 1
ATOM 756 O O . LEU A 1 94 ? 1.172 -3.213 -17.259 1.00 95.94 94 LEU A O 1
ATOM 760 N N . ALA A 1 95 ? -0.448 -2.771 -18.737 1.00 96.75 95 ALA A N 1
ATOM 761 C CA . ALA A 1 95 ? -1.352 -3.795 -18.213 1.00 96.75 95 ALA A CA 1
ATOM 762 C C . ALA A 1 95 ? -0.790 -5.213 -18.367 1.00 96.75 95 ALA A C 1
ATOM 764 O O . ALA A 1 95 ? -0.890 -6.015 -17.439 1.00 96.75 95 ALA A O 1
ATOM 765 N N . ASN A 1 96 ? -0.141 -5.510 -19.499 1.00 96.44 96 ASN A N 1
ATOM 766 C CA . ASN A 1 96 ? 0.606 -6.757 -19.680 1.00 96.44 96 ASN A CA 1
ATOM 767 C C . ASN A 1 96 ? 1.697 -6.915 -18.609 1.00 96.44 96 ASN A C 1
ATOM 769 O O . ASN A 1 96 ? 1.737 -7.932 -17.918 1.00 96.44 96 ASN A O 1
ATOM 773 N N . ALA A 1 97 ? 2.527 -5.888 -18.414 1.00 96.81 97 ALA A N 1
ATOM 774 C CA . ALA A 1 97 ? 3.615 -5.923 -17.443 1.00 96.81 97 ALA A CA 1
ATOM 775 C C . ALA A 1 97 ? 3.119 -6.092 -15.996 1.00 96.81 97 ALA A C 1
ATOM 777 O O . ALA A 1 97 ? 3.765 -6.799 -15.221 1.00 96.81 97 ALA A O 1
ATOM 778 N N . ILE A 1 98 ? 1.967 -5.497 -15.651 1.00 97.81 98 ILE A N 1
ATOM 779 C CA . ILE A 1 98 ? 1.283 -5.683 -14.362 1.00 97.81 98 ILE A CA 1
ATOM 780 C C . ILE A 1 98 ? 0.795 -7.127 -14.211 1.00 97.81 98 ILE A C 1
ATOM 782 O O . ILE A 1 98 ? 1.055 -7.746 -13.178 1.00 97.81 98 ILE A O 1
ATOM 786 N N . ARG A 1 99 ? 0.124 -7.693 -15.225 1.00 97.38 99 ARG A N 1
ATOM 787 C CA . ARG A 1 99 ? -0.356 -9.088 -15.193 1.00 97.38 99 ARG A CA 1
ATOM 788 C C . ARG A 1 99 ? 0.776 -10.085 -14.986 1.00 97.38 99 ARG A C 1
ATOM 790 O O . ARG A 1 99 ? 0.618 -11.037 -14.233 1.00 97.38 99 ARG A O 1
ATOM 797 N N . GLU A 1 100 ? 1.937 -9.855 -15.587 1.00 96.69 100 GLU A N 1
ATOM 798 C CA . GLU A 1 100 ? 3.111 -10.714 -15.392 1.00 96.69 100 GLU A CA 1
ATOM 799 C C . GLU A 1 100 ? 3.595 -10.771 -13.933 1.00 96.69 100 GLU A C 1
ATOM 801 O O . GLU A 1 100 ? 4.249 -11.738 -13.548 1.00 96.69 100 GLU A O 1
ATOM 806 N N . THR A 1 101 ? 3.259 -9.779 -13.101 1.00 97.12 101 THR A N 1
ATOM 807 C CA . THR A 1 101 ? 3.594 -9.786 -11.665 1.00 97.12 101 THR A CA 1
ATOM 808 C C . THR A 1 101 ? 2.667 -10.687 -10.835 1.00 97.12 101 THR A C 1
ATOM 810 O O . THR A 1 101 ? 2.987 -11.011 -9.688 1.00 97.12 101 THR A O 1
ATOM 813 N N . GLN A 1 102 ? 1.522 -11.106 -11.393 1.00 96.50 102 GLN A N 1
ATOM 814 C CA . GLN A 1 102 ? 0.463 -11.853 -10.704 1.00 96.50 102 GLN A CA 1
ATOM 815 C C . GLN A 1 102 ? 0.952 -13.111 -9.963 1.00 96.50 102 GLN A C 1
ATOM 817 O O . GLN A 1 102 ? 0.502 -13.325 -8.838 1.00 96.50 102 GLN A O 1
ATOM 822 N N . PRO A 1 103 ? 1.874 -13.945 -10.489 1.00 96.75 103 PRO A N 1
ATOM 823 C CA . PRO A 1 103 ? 2.316 -15.153 -9.781 1.00 96.75 103 PRO A CA 1
ATOM 824 C C . PRO A 1 103 ? 2.905 -14.877 -8.386 1.00 96.75 103 PRO A C 1
ATOM 826 O O . PRO A 1 103 ? 2.771 -15.695 -7.470 1.00 96.75 103 PRO A O 1
ATOM 829 N N . LYS A 1 104 ? 3.521 -13.702 -8.206 1.00 96.69 104 LYS A N 1
ATOM 830 C CA . LYS A 1 104 ? 4.162 -13.261 -6.958 1.00 96.69 104 LYS A CA 1
ATOM 831 C C . LYS A 1 104 ? 3.249 -12.407 -6.075 1.00 96.69 104 LYS A C 1
ATOM 833 O O . LYS A 1 104 ? 3.728 -11.839 -5.097 1.00 96.69 104 LYS A O 1
ATOM 838 N N . THR A 1 105 ? 1.960 -12.310 -6.401 1.00 97.19 105 THR A N 1
ATOM 839 C CA . THR A 1 105 ? 1.026 -11.452 -5.669 1.00 97.19 105 THR A CA 1
ATOM 840 C C . THR A 1 105 ? 0.986 -11.769 -4.171 1.00 97.19 105 THR A C 1
ATOM 842 O O . THR A 1 105 ? 1.033 -12.933 -3.751 1.00 97.19 105 THR A O 1
ATOM 845 N N . LEU A 1 106 ? 0.888 -10.722 -3.354 1.00 97.00 106 LEU A N 1
ATOM 846 C CA . LEU A 1 106 ? 0.642 -10.839 -1.917 1.00 97.00 106 LEU A CA 1
ATOM 847 C C . LEU A 1 106 ? -0.826 -11.178 -1.614 1.00 97.00 106 LEU A C 1
ATOM 849 O O . LEU A 1 106 ? -1.133 -11.678 -0.533 1.00 97.00 106 LEU A O 1
ATOM 853 N N . LEU A 1 107 ? -1.730 -10.929 -2.565 1.00 97.12 107 LEU A N 1
ATOM 854 C CA . LEU A 1 107 ? -3.169 -11.109 -2.399 1.00 97.12 107 LEU A CA 1
ATOM 855 C C . LEU A 1 107 ? -3.567 -12.544 -2.748 1.00 97.12 107 LEU A C 1
ATOM 857 O O . LEU A 1 107 ? -3.309 -13.027 -3.848 1.00 97.12 107 LEU A O 1
ATOM 861 N N . ARG A 1 108 ? -4.207 -13.250 -1.814 1.00 96.62 108 ARG A N 1
ATOM 862 C CA . ARG A 1 108 ? -4.559 -14.667 -1.983 1.00 96.62 108 ARG A CA 1
ATOM 863 C C . ARG A 1 108 ? -6.051 -14.882 -1.792 1.00 96.62 108 ARG A C 1
ATOM 865 O O . ARG A 1 108 ? -6.635 -14.370 -0.843 1.00 96.62 108 ARG A O 1
ATOM 872 N N . SER A 1 109 ? -6.645 -15.676 -2.680 1.00 96.62 109 SER A N 1
ATOM 873 C CA . SER A 1 109 ? -8.010 -16.170 -2.493 1.00 96.62 109 SER A CA 1
ATOM 874 C C . SER A 1 109 ? -8.104 -16.964 -1.180 1.00 96.62 109 SER A C 1
ATOM 876 O O . SER A 1 109 ? -7.175 -17.687 -0.819 1.00 96.62 109 SER A O 1
ATOM 878 N N . GLY A 1 110 ? -9.194 -16.780 -0.442 1.00 96.50 110 GLY A N 1
ATOM 879 C CA . GLY A 1 110 ? -9.441 -17.316 0.894 1.00 96.50 110 GLY A CA 1
ATOM 880 C C . GLY A 1 110 ? -8.778 -16.547 2.043 1.00 96.50 110 GLY A C 1
ATOM 881 O O . GLY A 1 110 ? -9.126 -16.796 3.198 1.00 96.50 110 GLY A O 1
ATOM 882 N N . ALA A 1 111 ? -7.851 -15.620 1.775 1.00 97.19 111 ALA A N 1
ATOM 883 C CA . ALA A 1 111 ? -7.228 -14.810 2.822 1.00 97.19 111 ALA A CA 1
ATOM 884 C C . ALA A 1 111 ? -8.149 -13.658 3.269 1.00 97.19 111 ALA A C 1
ATOM 886 O O . ALA A 1 111 ? -8.942 -13.175 2.456 1.00 97.19 111 ALA A O 1
ATOM 887 N N . PRO A 1 112 ? -8.045 -13.181 4.524 1.00 96.62 112 PRO A N 1
ATOM 888 C CA . PRO A 1 112 ? -8.763 -11.991 4.972 1.00 96.62 112 PRO A CA 1
ATOM 889 C C . PRO A 1 112 ? -8.454 -10.761 4.116 1.00 96.62 112 PRO A C 1
ATOM 891 O O . PRO A 1 112 ? -7.313 -10.559 3.685 1.00 96.62 112 PRO A O 1
ATOM 894 N N . PHE A 1 113 ? -9.460 -9.914 3.900 1.00 96.81 113 PHE A N 1
ATOM 895 C CA . PHE A 1 113 ? -9.241 -8.596 3.319 1.00 96.81 113 PHE A CA 1
ATOM 896 C C . PHE A 1 113 ? -8.349 -7.759 4.242 1.00 96.81 113 PHE A C 1
ATOM 898 O O . PHE A 1 113 ? -8.560 -7.695 5.450 1.00 96.81 113 PHE A O 1
ATOM 905 N N . ASN A 1 114 ? -7.339 -7.101 3.677 1.00 97.12 114 ASN A N 1
ATOM 906 C CA . ASN A 1 114 ? -6.425 -6.270 4.448 1.00 97.12 114 ASN A CA 1
ATOM 907 C C . ASN A 1 114 ? -5.867 -5.144 3.572 1.00 97.12 114 ASN A C 1
ATOM 909 O O . ASN A 1 114 ? -5.145 -5.395 2.601 1.00 97.12 114 ASN A O 1
ATOM 913 N N . LEU A 1 115 ? -6.170 -3.898 3.940 1.00 96.31 115 LEU A N 1
ATOM 914 C CA . LEU A 1 115 ? -5.736 -2.722 3.193 1.00 96.31 115 LEU A CA 1
ATOM 915 C C . LEU A 1 115 ? -4.207 -2.571 3.175 1.00 96.31 115 LEU A C 1
ATOM 917 O O . LEU A 1 115 ? -3.651 -2.134 2.167 1.00 96.31 115 LEU A O 1
ATOM 921 N N . ASP A 1 116 ? -3.508 -2.954 4.243 1.00 96.69 116 ASP A N 1
ATOM 922 C CA . ASP A 1 116 ? -2.045 -2.874 4.298 1.00 96.69 116 ASP A CA 1
ATOM 923 C C . ASP A 1 116 ? -1.397 -3.864 3.322 1.00 96.69 116 ASP A C 1
ATOM 925 O O . ASP A 1 116 ? -0.416 -3.519 2.661 1.00 96.69 116 ASP A O 1
ATOM 929 N N . LEU A 1 117 ? -1.977 -5.061 3.155 1.00 96.94 117 LEU A N 1
ATOM 930 C CA . LEU A 1 117 ? -1.528 -6.014 2.131 1.00 96.94 117 LEU A CA 1
ATOM 931 C C . LEU A 1 117 ? -1.773 -5.479 0.719 1.00 96.94 117 LEU A C 1
ATOM 933 O O . LEU A 1 117 ? -0.916 -5.635 -0.148 1.00 96.94 117 LEU A O 1
ATOM 937 N N . ILE A 1 118 ? -2.903 -4.808 0.492 1.00 97.06 118 ILE A N 1
ATOM 938 C CA . ILE A 1 118 ? -3.212 -4.166 -0.792 1.00 97.06 118 ILE A CA 1
ATOM 939 C C . ILE A 1 118 ? -2.207 -3.050 -1.101 1.00 97.06 118 ILE A C 1
ATOM 941 O O . ILE A 1 118 ? -1.694 -2.974 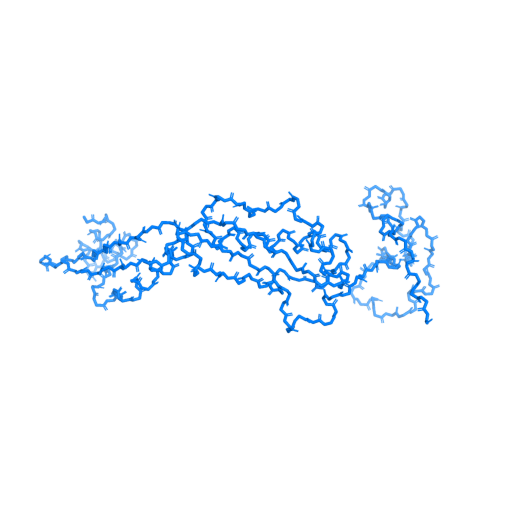-2.217 1.00 97.06 118 ILE A O 1
ATOM 945 N N . LYS A 1 119 ? -1.880 -2.202 -0.121 1.00 97.31 119 LYS A N 1
ATOM 946 C CA . LYS A 1 119 ? -0.838 -1.175 -0.268 1.00 97.31 119 LYS A CA 1
ATOM 947 C C . LYS A 1 119 ? 0.525 -1.808 -0.546 1.00 97.31 119 LYS A C 1
ATOM 949 O O . LYS A 1 119 ? 1.228 -1.361 -1.445 1.00 97.31 119 LYS A O 1
ATOM 954 N N . GLY A 1 120 ? 0.869 -2.876 0.173 1.00 98.06 120 GLY A N 1
ATOM 955 C CA . GLY A 1 120 ? 2.095 -3.640 -0.057 1.00 98.06 120 GLY A CA 1
ATOM 956 C C . GLY A 1 120 ? 2.174 -4.212 -1.472 1.00 98.06 120 GLY A C 1
ATOM 957 O O . GLY A 1 120 ? 3.223 -4.132 -2.105 1.00 98.06 120 GLY A O 1
ATOM 958 N N . GLU A 1 121 ? 1.061 -4.722 -2.003 1.00 98.12 121 GLU A N 1
ATOM 959 C CA . GLU A 1 121 ? 0.989 -5.233 -3.372 1.00 98.12 121 GLU A CA 1
ATOM 960 C C . GLU A 1 121 ? 1.237 -4.126 -4.404 1.00 98.12 121 GLU A C 1
ATOM 962 O O . GLU A 1 121 ? 1.982 -4.338 -5.359 1.00 98.12 121 GLU A O 1
ATOM 967 N N . ARG A 1 122 ? 0.694 -2.922 -4.187 1.00 98.06 122 ARG A N 1
ATOM 968 C CA . ARG A 1 122 ? 0.958 -1.762 -5.057 1.00 98.06 122 ARG A CA 1
ATOM 969 C C . ARG A 1 122 ? 2.436 -1.390 -5.078 1.00 98.06 122 ARG A C 1
ATOM 971 O O . ARG A 1 122 ? 2.993 -1.189 -6.153 1.00 98.06 122 ARG A O 1
ATOM 978 N N . THR A 1 123 ? 3.080 -1.346 -3.913 1.00 98.06 123 THR A N 1
ATOM 979 C CA . THR A 1 123 ? 4.522 -1.078 -3.808 1.00 98.06 123 THR A CA 1
ATOM 980 C C . THR A 1 123 ? 5.351 -2.181 -4.466 1.00 98.06 123 THR A C 1
ATOM 982 O O . THR A 1 123 ? 6.326 -1.895 -5.153 1.00 98.06 123 THR A O 1
ATOM 985 N N . ARG A 1 124 ? 4.962 -3.450 -4.300 1.00 98.19 124 ARG A N 1
ATOM 986 C CA . ARG A 1 124 ? 5.640 -4.588 -4.935 1.00 98.19 124 ARG A CA 1
ATOM 987 C C . ARG A 1 124 ? 5.585 -4.488 -6.461 1.00 98.19 124 ARG A C 1
ATOM 989 O O . ARG A 1 124 ? 6.610 -4.665 -7.114 1.00 98.19 124 ARG A O 1
ATOM 996 N N . ILE A 1 125 ? 4.406 -4.194 -7.012 1.00 98.31 125 ILE A N 1
ATOM 997 C CA . ILE A 1 125 ? 4.212 -4.011 -8.456 1.00 98.31 125 ILE A CA 1
ATOM 998 C C . ILE A 1 125 ? 5.014 -2.810 -8.956 1.00 98.31 125 ILE A C 1
ATOM 1000 O O . ILE A 1 125 ? 5.658 -2.919 -9.991 1.00 98.31 125 ILE A O 1
ATOM 1004 N N . ASP A 1 126 ? 5.026 -1.696 -8.221 1.00 98.12 126 ASP A N 1
ATOM 1005 C CA . ASP A 1 126 ? 5.824 -0.516 -8.570 1.00 98.12 126 ASP A CA 1
ATOM 1006 C C . ASP A 1 126 ? 7.312 -0.847 -8.749 1.00 98.12 126 ASP A C 1
ATOM 1008 O O . ASP A 1 126 ? 7.904 -0.545 -9.785 1.00 98.12 126 ASP A O 1
ATOM 1012 N N . VAL A 1 127 ? 7.905 -1.541 -7.774 1.00 97.19 127 VAL A N 1
ATOM 1013 C CA . VAL A 1 127 ? 9.311 -1.965 -7.845 1.00 97.19 127 VAL A CA 1
ATOM 1014 C C . VAL A 1 127 ? 9.554 -2.868 -9.058 1.00 97.19 127 VAL A C 1
ATOM 1016 O O . VAL A 1 127 ? 10.472 -2.614 -9.835 1.00 97.19 127 VAL A O 1
ATOM 1019 N N . GLU A 1 128 ? 8.707 -3.877 -9.270 1.00 97.38 128 GLU A N 1
ATOM 1020 C CA . GLU A 1 128 ? 8.858 -4.822 -10.384 1.00 97.38 128 GLU A CA 1
ATOM 1021 C C . GLU A 1 128 ? 8.670 -4.149 -11.758 1.00 97.38 128 GLU A C 1
ATOM 1023 O O . GLU A 1 128 ? 9.353 -4.484 -12.724 1.00 97.38 128 GLU A O 1
ATOM 1028 N N . LEU A 1 129 ? 7.783 -3.158 -11.866 1.00 96.69 129 LEU A N 1
ATOM 1029 C CA . LEU A 1 129 ? 7.596 -2.390 -13.098 1.00 96.69 129 LEU A CA 1
ATOM 1030 C C . LEU A 1 129 ? 8.762 -1.441 -13.380 1.00 96.69 129 LEU A C 1
ATOM 1032 O O . LEU A 1 129 ? 9.153 -1.287 -14.540 1.00 96.69 129 LEU A O 1
ATOM 1036 N N . LYS A 1 130 ? 9.362 -0.843 -12.348 1.00 94.12 130 LYS A N 1
ATOM 1037 C CA . LYS A 1 130 ? 10.579 -0.033 -12.498 1.00 94.12 130 LYS A CA 1
ATOM 1038 C C . LYS A 1 130 ? 11.749 -0.864 -13.015 1.00 94.12 130 LYS A C 1
ATOM 1040 O O . LYS A 1 130 ? 12.466 -0.397 -13.897 1.00 94.12 130 LYS A O 1
ATOM 1045 N N . GLU A 1 131 ? 11.884 -2.110 -12.565 1.00 91.00 131 GLU A N 1
ATOM 1046 C CA . GLU A 1 131 ? 12.866 -3.064 -13.109 1.00 91.00 131 GLU A CA 1
ATOM 1047 C C . GLU A 1 131 ? 12.604 -3.406 -14.588 1.00 91.00 131 GLU A C 1
ATOM 1049 O O . GLU A 1 131 ? 13.543 -3.662 -15.340 1.00 91.00 131 GLU A O 1
ATOM 1054 N N . LYS A 1 132 ? 11.345 -3.334 -15.038 1.00 92.38 132 LYS A N 1
ATOM 1055 C CA . LYS A 1 132 ? 10.940 -3.494 -16.448 1.00 92.38 132 LYS A CA 1
ATOM 1056 C C . LYS A 1 132 ? 11.003 -2.195 -17.269 1.00 92.38 132 LYS A C 1
ATOM 1058 O O . LYS A 1 132 ? 10.606 -2.185 -18.434 1.00 92.38 132 LYS A O 1
ATOM 1063 N N . GLY A 1 133 ? 11.500 -1.102 -16.690 1.00 90.25 133 GLY A N 1
ATOM 1064 C CA . GLY A 1 133 ? 11.703 0.175 -17.375 1.00 90.25 133 GLY A CA 1
ATOM 1065 C C . GLY A 1 133 ? 10.555 1.178 -17.246 1.00 90.25 133 GLY A C 1
ATOM 1066 O O . GLY A 1 133 ? 10.662 2.269 -17.800 1.00 90.25 133 GLY A O 1
ATOM 1067 N N . PHE A 1 134 ? 9.480 0.898 -16.505 1.00 94.88 134 PHE A N 1
ATOM 1068 C CA . PHE A 1 134 ? 8.436 1.894 -16.215 1.00 94.88 134 PHE A CA 1
ATOM 1069 C C . PHE A 1 134 ? 8.902 2.862 -15.117 1.00 94.88 134 PHE A C 1
ATOM 1071 O O . PHE A 1 134 ? 8.398 2.874 -13.998 1.00 94.88 134 PHE A O 1
ATOM 1078 N N . TYR A 1 135 ? 9.918 3.664 -15.429 1.00 93.38 135 TYR A N 1
ATOM 1079 C CA . TYR A 1 135 ? 10.655 4.477 -14.460 1.00 93.38 135 TYR A CA 1
ATOM 1080 C C . TYR A 1 135 ? 9.770 5.458 -13.673 1.00 93.38 135 TYR A C 1
ATOM 1082 O O . TYR A 1 135 ? 9.924 5.597 -12.461 1.00 93.38 135 TYR A O 1
ATOM 1090 N N . TYR A 1 136 ? 8.823 6.108 -14.356 1.00 95.12 136 TYR A N 1
ATOM 1091 C CA . TYR A 1 136 ? 7.901 7.074 -13.750 1.00 95.12 136 TYR A CA 1
ATOM 1092 C C . TYR A 1 136 ? 6.649 6.438 -13.143 1.00 95.12 136 TYR A C 1
ATOM 1094 O O . TYR A 1 136 ? 5.760 7.164 -12.702 1.00 95.12 136 TYR A O 1
ATOM 1102 N N . PHE A 1 137 ? 6.540 5.110 -13.129 1.00 97.56 137 PHE A N 1
ATOM 1103 C CA . PHE A 1 137 ? 5.403 4.453 -12.504 1.00 97.56 137 PHE A CA 1
ATOM 1104 C C . PHE A 1 137 ? 5.424 4.632 -10.978 1.00 97.56 137 PHE A C 1
ATOM 1106 O O . PHE A 1 137 ? 6.468 4.838 -10.353 1.00 97.56 137 PHE A O 1
ATOM 1113 N N . SER A 1 138 ? 4.231 4.597 -10.391 1.00 97.56 138 SER A N 1
ATOM 1114 C CA . SER A 1 138 ? 3.997 4.613 -8.954 1.00 97.56 138 SER A CA 1
ATOM 1115 C C . SER A 1 138 ? 2.846 3.670 -8.639 1.00 97.56 138 SER A C 1
ATOM 1117 O O . SER A 1 138 ? 1.844 3.636 -9.356 1.00 97.56 138 SER A O 1
ATOM 1119 N N . GLY A 1 139 ? 2.949 2.950 -7.522 1.00 96.94 139 GLY A N 1
ATOM 1120 C CA . GLY A 1 139 ? 1.877 2.083 -7.032 1.00 96.94 139 GLY A CA 1
ATOM 1121 C C . GLY A 1 139 ? 0.565 2.836 -6.776 1.00 96.94 139 GLY A C 1
ATOM 1122 O O . GLY A 1 139 ? -0.507 2.238 -6.847 1.00 96.94 139 GLY A O 1
ATOM 1123 N N . ASP A 1 140 ? 0.621 4.153 -6.559 1.00 97.00 140 ASP A N 1
ATOM 1124 C CA . ASP A 1 140 ? -0.561 5.004 -6.383 1.00 97.00 140 ASP A CA 1
ATOM 1125 C C . ASP A 1 140 ? -1.417 5.136 -7.645 1.00 97.00 140 ASP A C 1
ATOM 1127 O O . ASP A 1 140 ? -2.581 5.532 -7.548 1.00 97.00 140 ASP A O 1
ATOM 1131 N N . TYR A 1 141 ? -0.875 4.782 -8.813 1.00 97.56 141 TYR A N 1
ATOM 1132 C CA . TYR A 1 141 ? -1.611 4.703 -10.075 1.00 97.56 141 TYR A CA 1
ATOM 1133 C C . TYR A 1 141 ? -2.485 3.452 -10.177 1.00 97.56 141 TYR A C 1
ATOM 1135 O O . TYR A 1 141 ? -3.307 3.355 -11.085 1.00 97.56 141 TYR A O 1
ATOM 1143 N N . LEU A 1 142 ? -2.352 2.508 -9.244 1.00 97.25 142 LEU A N 1
ATOM 1144 C CA . LEU A 1 142 ? -3.217 1.341 -9.156 1.00 97.25 142 LEU A CA 1
ATOM 1145 C C . LEU A 1 142 ? -4.387 1.626 -8.216 1.00 97.25 142 LEU A C 1
ATOM 1147 O O . LEU A 1 142 ? -4.217 2.001 -7.054 1.00 97.25 142 LEU A O 1
ATOM 1151 N N . LEU A 1 143 ? -5.594 1.395 -8.713 1.00 94.94 143 LEU A N 1
ATOM 1152 C CA . LEU A 1 143 ? -6.820 1.329 -7.934 1.00 94.94 143 LEU A CA 1
ATOM 1153 C C . LEU A 1 143 ? -7.169 -0.144 -7.699 1.00 94.94 143 LEU A C 1
ATOM 1155 O O . LEU A 1 143 ? -6.982 -0.970 -8.585 1.00 94.94 143 LEU A O 1
ATOM 1159 N N . LEU A 1 144 ? -7.646 -0.478 -6.498 1.00 95.06 144 LEU A N 1
ATOM 1160 C CA . LEU A 1 144 ? -8.282 -1.771 -6.243 1.00 95.06 144 LEU A CA 1
ATOM 1161 C C . LEU A 1 144 ? -9.714 -1.498 -5.816 1.00 95.06 144 LEU A C 1
ATOM 1163 O O . LEU A 1 144 ? -9.941 -0.991 -4.718 1.00 95.06 144 LEU A O 1
ATOM 1167 N N . GLU A 1 145 ? -10.652 -1.810 -6.698 1.00 94.12 145 GLU A N 1
ATOM 1168 C CA . GLU A 1 145 ? -12.076 -1.751 -6.404 1.00 94.12 145 GLU A CA 1
ATOM 1169 C C . GLU A 1 145 ? -12.479 -3.016 -5.649 1.00 94.12 145 GLU A C 1
ATOM 1171 O O . GLU A 1 145 ? -12.052 -4.122 -5.992 1.00 94.12 145 GLU A O 1
ATOM 1176 N N . THR A 1 146 ? -13.268 -2.838 -4.592 1.00 93.31 146 THR A N 1
ATOM 1177 C CA . THR A 1 146 ? -13.726 -3.926 -3.725 1.00 93.31 146 THR A CA 1
ATOM 1178 C C . THR A 1 146 ? -15.228 -4.087 -3.900 1.00 93.31 146 THR A C 1
ATOM 1180 O O . THR A 1 146 ? -15.980 -3.159 -3.617 1.00 93.31 146 THR A O 1
ATOM 1183 N N . ASP A 1 147 ? -15.658 -5.260 -4.354 1.00 93.19 147 ASP A N 1
ATOM 1184 C CA . ASP A 1 147 ? -17.070 -5.620 -4.483 1.00 93.19 147 ASP A CA 1
ATOM 1185 C C . ASP A 1 147 ? -17.449 -6.639 -3.403 1.00 93.19 147 ASP A C 1
ATOM 1187 O O . ASP A 1 147 ? -16.968 -7.776 -3.408 1.00 93.19 147 ASP A O 1
ATOM 1191 N N . THR A 1 148 ? -18.306 -6.210 -2.473 1.00 89.38 148 THR A N 1
ATOM 1192 C CA . THR A 1 148 ? -18.818 -6.990 -1.333 1.00 89.38 148 THR A CA 1
ATOM 1193 C C . THR A 1 148 ? -20.225 -7.559 -1.581 1.00 89.38 148 THR A C 1
ATOM 1195 O O . THR A 1 148 ? -20.781 -8.227 -0.707 1.00 89.38 148 THR A O 1
ATOM 1198 N N . THR A 1 149 ? -20.832 -7.314 -2.752 1.00 88.38 149 THR A N 1
ATOM 1199 C CA . THR A 1 149 ? -22.253 -7.625 -3.024 1.00 88.38 149 THR A CA 1
ATOM 1200 C C . THR A 1 149 ? -22.529 -9.102 -3.317 1.00 88.38 149 THR A C 1
ATOM 1202 O O . THR A 1 149 ? -23.679 -9.539 -3.314 1.00 88.38 149 THR A O 1
ATOM 1205 N N . ILE A 1 150 ? -21.474 -9.897 -3.505 1.00 85.12 150 ILE A N 1
ATOM 1206 C CA . ILE A 1 150 ? -21.528 -11.327 -3.840 1.00 85.12 150 ILE A CA 1
ATOM 1207 C C . ILE A 1 150 ? -22.048 -12.236 -2.713 1.00 85.12 150 ILE A C 1
ATOM 1209 O O . ILE A 1 150 ? -22.349 -13.404 -2.966 1.00 85.12 150 ILE A O 1
ATOM 1213 N N . GLY A 1 151 ? -22.166 -11.718 -1.487 1.00 86.19 151 GLY A N 1
ATOM 1214 C CA . GLY A 1 151 ? -22.600 -12.479 -0.314 1.00 86.19 151 GLY A CA 1
ATOM 1215 C C . GLY A 1 151 ? -21.488 -13.328 0.315 1.00 86.19 151 GLY A C 1
ATOM 1216 O O . GLY A 1 151 ? -20.313 -13.179 -0.006 1.00 86.19 151 GLY A O 1
ATOM 1217 N N . ASN A 1 152 ? -21.860 -14.193 1.265 1.00 91.44 152 ASN A N 1
ATOM 1218 C CA . ASN A 1 152 ? -20.965 -15.130 1.974 1.00 91.44 152 ASN A CA 1
ATOM 1219 C C . ASN A 1 152 ? -19.762 -14.508 2.707 1.00 91.44 152 ASN A C 1
ATOM 1221 O O . ASN A 1 152 ? -18.818 -15.221 3.037 1.00 91.44 152 ASN A O 1
ATOM 1225 N N . ASN A 1 153 ? -19.799 -13.200 2.983 1.00 94.88 153 ASN A N 1
ATOM 1226 C CA . ASN A 1 153 ? -18.671 -12.467 3.566 1.00 94.88 153 ASN A CA 1
ATOM 1227 C C . ASN A 1 153 ? -17.403 -12.620 2.718 1.00 94.88 153 ASN A C 1
ATOM 1229 O O . ASN A 1 153 ? -16.299 -12.846 3.207 1.00 94.88 153 ASN A O 1
ATOM 1233 N N . GLU A 1 154 ? -17.583 -12.510 1.409 1.00 96.31 154 GLU A N 1
ATOM 1234 C CA . GLU A 1 154 ? -16.509 -12.562 0.437 1.00 96.31 154 GLU A CA 1
ATOM 1235 C C . GLU A 1 154 ? -16.384 -11.228 -0.298 1.00 96.31 154 GLU A C 1
ATOM 1237 O O . GLU A 1 154 ? -17.350 -10.472 -0.423 1.00 96.31 154 GLU A O 1
ATOM 1242 N N . VAL A 1 155 ? -15.186 -10.952 -0.813 1.00 96.25 155 VAL A N 1
ATOM 1243 C CA . VAL A 1 155 ? -14.929 -9.813 -1.698 1.00 96.25 155 VAL A CA 1
ATOM 1244 C C . VAL A 1 155 ? -14.258 -10.225 -2.992 1.00 96.25 155 VAL A C 1
ATOM 1246 O O . VAL A 1 155 ? -13.327 -11.034 -3.000 1.00 96.25 155 VAL A O 1
ATOM 1249 N N . ASN A 1 156 ? -14.683 -9.605 -4.087 1.00 96.94 156 ASN A N 1
ATOM 1250 C CA . ASN A 1 156 ? -13.914 -9.594 -5.322 1.00 96.94 156 ASN A CA 1
ATOM 1251 C C . ASN A 1 156 ? -13.084 -8.312 -5.387 1.00 96.94 156 ASN A C 1
ATOM 1253 O O . ASN A 1 156 ? -13.596 -7.218 -5.147 1.00 96.94 156 ASN A O 1
ATOM 1257 N N . LEU A 1 157 ? -11.804 -8.462 -5.717 1.00 97.12 157 LEU A N 1
ATOM 1258 C CA . LEU A 1 157 ? -10.883 -7.354 -5.923 1.00 97.12 157 LEU A CA 1
ATOM 1259 C C . LEU A 1 157 ? -10.635 -7.166 -7.418 1.00 97.12 157 LEU A C 1
ATOM 1261 O O . LEU A 1 157 ? -10.229 -8.108 -8.104 1.00 97.12 157 LEU A O 1
ATOM 1265 N N . TYR A 1 158 ? -10.822 -5.946 -7.911 1.00 97.38 158 TYR A N 1
ATOM 1266 C CA . TYR A 1 158 ? -10.535 -5.575 -9.296 1.00 97.38 158 TYR A CA 1
ATOM 1267 C C . TYR A 1 158 ? -9.438 -4.518 -9.316 1.00 97.38 158 TYR A C 1
ATOM 1269 O O . TYR A 1 158 ? -9.639 -3.380 -8.898 1.00 97.38 158 TYR A O 1
ATOM 1277 N N . MET A 1 159 ? -8.252 -4.907 -9.774 1.00 97.62 159 MET A N 1
ATOM 1278 C CA . MET A 1 159 ? -7.128 -4.000 -9.936 1.00 97.62 159 MET A CA 1
ATOM 1279 C C . MET A 1 159 ? -7.228 -3.288 -11.282 1.00 97.62 159 MET A C 1
ATOM 1281 O O . MET A 1 159 ? -7.340 -3.924 -12.330 1.00 97.62 159 MET A O 1
ATOM 1285 N N . GLN A 1 160 ? -7.142 -1.965 -11.247 1.00 96.56 160 GLN A N 1
ATOM 1286 C CA . GLN A 1 160 ? -7.245 -1.097 -12.411 1.00 96.56 160 GLN A CA 1
ATOM 1287 C C . GLN A 1 160 ? -6.136 -0.049 -12.399 1.00 96.56 160 GLN A C 1
ATOM 1289 O O . GLN A 1 160 ? -5.652 0.360 -11.343 1.00 96.56 160 GLN A O 1
ATOM 1294 N N . ILE A 1 161 ? -5.751 0.408 -13.587 1.00 96.75 161 ILE A N 1
ATOM 1295 C CA . ILE A 1 161 ? -4.881 1.572 -13.744 1.00 96.75 161 ILE A CA 1
ATOM 1296 C C . ILE A 1 161 ? -5.779 2.807 -13.721 1.00 96.75 161 ILE A C 1
ATOM 1298 O O . ILE A 1 161 ? -6.718 2.910 -14.510 1.00 96.75 161 ILE A O 1
ATOM 1302 N N . LYS A 1 162 ? -5.489 3.749 -12.827 1.00 96.06 162 LYS A N 1
ATOM 1303 C CA . LYS A 1 162 ? -6.213 5.014 -12.706 1.00 96.06 162 LYS A CA 1
ATOM 1304 C C . LYS A 1 162 ? -6.191 5.790 -14.020 1.00 96.06 162 LYS A C 1
ATOM 1306 O O . LYS A 1 162 ? -5.154 5.856 -14.690 1.00 96.06 162 LYS A O 1
ATOM 1311 N N . TRP A 1 163 ? -7.308 6.409 -14.386 1.00 93.25 163 TRP A N 1
ATOM 1312 C CA . TRP A 1 163 ? -7.422 7.126 -15.658 1.00 93.25 163 TRP A CA 1
ATOM 1313 C C . TRP A 1 163 ? -6.505 8.359 -15.698 1.00 93.25 163 TRP A C 1
ATOM 1315 O O . TRP A 1 163 ? -5.932 8.661 -16.745 1.00 93.25 163 TRP A O 1
ATOM 1325 N N . GLU A 1 164 ? -6.279 8.989 -14.542 1.00 95.12 164 GLU A N 1
ATOM 1326 C CA . GLU A 1 164 ? -5.384 10.127 -14.327 1.00 95.12 164 GLU A CA 1
ATOM 1327 C C . GLU A 1 164 ? -3.887 9.766 -14.340 1.00 95.12 164 GLU A C 1
ATOM 1329 O O . GLU A 1 164 ? -3.041 10.641 -14.161 1.00 95.12 164 GLU A O 1
ATOM 1334 N N . THR A 1 165 ? -3.538 8.489 -14.549 1.00 95.44 165 THR A N 1
ATOM 1335 C CA . THR A 1 165 ? -2.138 8.055 -14.645 1.00 95.44 165 THR A CA 1
ATOM 1336 C C . THR A 1 165 ? -1.432 8.824 -15.771 1.00 95.44 165 THR A C 1
ATOM 1338 O O . THR A 1 165 ? -1.896 8.741 -16.920 1.00 95.44 165 THR A O 1
ATOM 1341 N N . PRO A 1 166 ? -0.312 9.523 -15.486 1.00 96.19 166 PRO A N 1
ATOM 1342 C CA . PRO A 1 166 ? 0.432 10.293 -16.481 1.00 96.19 166 PRO A CA 1
ATOM 1343 C C . PRO A 1 166 ? 0.854 9.446 -17.682 1.00 96.19 166 PRO A C 1
ATOM 1345 O O . PRO A 1 166 ? 1.081 8.240 -17.555 1.00 96.19 166 PRO A O 1
ATOM 1348 N N . ALA A 1 167 ? 0.976 10.067 -18.857 1.00 94.19 167 ALA A N 1
ATOM 1349 C CA . ALA A 1 167 ? 1.376 9.356 -20.069 1.00 94.19 167 ALA A CA 1
ATOM 1350 C C . ALA A 1 167 ? 2.782 8.755 -19.920 1.00 94.19 167 ALA A C 1
ATOM 1352 O O . ALA A 1 167 ? 3.008 7.615 -20.312 1.00 94.19 167 ALA A O 1
ATOM 1353 N N . GLU A 1 168 ? 3.689 9.481 -19.268 1.00 93.56 168 GLU A N 1
ATOM 1354 C CA . GLU A 1 168 ? 5.071 9.081 -19.004 1.00 93.56 168 GLU A CA 1
ATOM 1355 C C . GLU A 1 168 ? 5.129 7.814 -18.146 1.00 93.56 168 GLU A C 1
ATOM 1357 O O . GLU A 1 168 ? 5.907 6.909 -18.419 1.00 93.56 168 GLU A O 1
ATOM 1362 N N . ALA A 1 169 ? 4.244 7.683 -17.156 1.00 94.69 169 ALA A N 1
ATOM 1363 C CA . ALA A 1 169 ? 4.178 6.504 -16.291 1.00 94.69 169 ALA A CA 1
ATOM 1364 C C . ALA A 1 169 ? 3.708 5.229 -17.021 1.00 94.69 169 ALA A C 1
ATOM 1366 O O . ALA A 1 169 ? 3.860 4.127 -16.495 1.00 94.69 169 ALA A O 1
ATOM 1367 N N . LYS A 1 170 ? 3.141 5.363 -18.228 1.00 93.88 170 LYS A N 1
ATOM 1368 C CA . LYS A 1 170 ? 2.687 4.243 -19.072 1.00 93.88 170 LYS A CA 1
ATOM 1369 C C . LYS A 1 170 ? 3.744 3.792 -20.080 1.00 93.88 170 LYS A C 1
ATOM 1371 O O . LYS A 1 170 ? 3.534 2.788 -20.759 1.00 93.88 170 LYS A O 1
ATOM 1376 N N . LEU A 1 171 ? 4.851 4.525 -20.199 1.00 91.25 171 LEU A N 1
ATOM 1377 C CA . LEU A 1 171 ? 5.919 4.252 -21.154 1.00 91.25 171 LEU A CA 1
ATOM 1378 C C . LEU A 1 171 ? 7.072 3.490 -20.499 1.00 91.25 171 LEU A C 1
ATOM 1380 O O . LEU A 1 171 ? 7.386 3.668 -19.322 1.00 91.25 171 LEU A O 1
ATOM 1384 N N . THR A 1 172 ? 7.735 2.658 -21.299 1.00 92.12 172 THR A N 1
ATOM 1385 C CA . THR A 1 172 ? 8.982 1.990 -20.918 1.00 92.12 172 THR A CA 1
ATOM 1386 C C . THR A 1 172 ? 10.180 2.839 -21.329 1.00 92.12 172 THR A C 1
ATOM 1388 O O . THR A 1 172 ? 10.297 3.228 -22.493 1.00 92.12 172 THR A O 1
ATOM 1391 N N . TYR A 1 173 ? 11.101 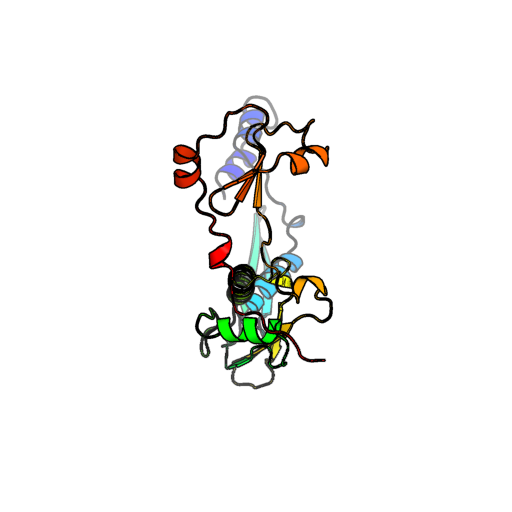3.055 -20.400 1.00 88.06 173 TYR A N 1
ATOM 1392 C CA . TYR A 1 173 ? 12.343 3.792 -20.575 1.00 88.06 173 TYR A CA 1
ATOM 1393 C C . TYR A 1 173 ? 13.532 2.844 -20.555 1.00 88.06 173 TYR A C 1
ATOM 1395 O O . TYR A 1 173 ? 13.507 1.780 -19.933 1.00 88.06 173 TYR A O 1
ATOM 1403 N N . ARG A 1 174 ? 14.596 3.256 -21.238 1.00 83.06 174 ARG A N 1
ATOM 1404 C CA . ARG A 1 174 ? 15.887 2.574 -21.237 1.00 83.06 174 ARG A CA 1
ATOM 1405 C C . ARG A 1 174 ? 16.983 3.598 -21.030 1.00 83.06 174 ARG A C 1
ATOM 1407 O O . ARG A 1 174 ? 16.841 4.757 -21.417 1.00 83.06 174 ARG A O 1
ATOM 1414 N N . ILE A 1 175 ? 18.065 3.153 -20.411 1.00 78.62 175 ILE A N 1
ATOM 1415 C CA . ILE A 1 175 ? 19.288 3.940 -20.322 1.00 78.62 175 ILE A CA 1
ATOM 1416 C C . ILE A 1 175 ? 19.974 3.831 -21.684 1.00 78.62 175 ILE A C 1
ATOM 1418 O O . ILE A 1 175 ? 20.249 2.723 -22.135 1.00 78.62 175 ILE A O 1
ATOM 1422 N N . ASN A 1 176 ? 20.210 4.971 -22.331 1.00 76.62 176 ASN A N 1
ATOM 1423 C CA . ASN A 1 176 ? 20.935 5.021 -23.599 1.00 76.62 176 ASN A CA 1
ATOM 1424 C C . ASN A 1 176 ? 22.435 5.140 -23.319 1.00 76.62 176 ASN A C 1
ATOM 1426 O O . ASN A 1 176 ? 23.159 4.151 -23.372 1.00 76.62 176 ASN A O 1
ATOM 1430 N N . ASP A 1 177 ? 22.865 6.336 -22.921 1.00 79.44 177 ASP A N 1
ATOM 1431 C CA . ASP A 1 177 ? 24.269 6.658 -22.711 1.00 79.44 177 ASP A CA 1
ATOM 1432 C C . ASP A 1 177 ? 24.529 6.971 -21.239 1.00 79.44 177 ASP A C 1
ATOM 1434 O O . ASP A 1 177 ? 23.754 7.674 -20.584 1.00 79.44 177 ASP A O 1
ATOM 1438 N N . VAL A 1 178 ? 25.641 6.458 -20.714 1.00 77.12 178 VAL A N 1
ATOM 1439 C CA . VAL A 1 178 ? 26.086 6.729 -19.345 1.00 77.12 178 VAL A CA 1
ATOM 1440 C C . VAL A 1 178 ? 27.359 7.561 -19.398 1.00 77.12 178 VAL A C 1
ATOM 1442 O O . VAL A 1 178 ? 28.374 7.109 -19.928 1.00 77.12 178 VAL A O 1
ATOM 1445 N N . PHE A 1 179 ? 27.305 8.760 -18.819 1.00 79.56 179 PHE A N 1
ATOM 1446 C CA . PHE A 1 179 ? 28.428 9.695 -18.760 1.00 79.56 179 PHE A CA 1
ATOM 1447 C C . PHE A 1 179 ? 29.071 9.693 -17.373 1.00 79.56 179 PHE A C 1
ATOM 1449 O O . PHE A 1 179 ? 28.395 9.861 -16.357 1.00 79.56 179 PHE A O 1
ATOM 1456 N N . ILE A 1 180 ? 30.391 9.527 -17.330 1.00 77.75 180 ILE A N 1
ATOM 1457 C CA . ILE A 1 180 ? 31.196 9.523 -16.108 1.00 77.75 180 ILE A CA 1
ATOM 1458 C C . ILE A 1 180 ? 32.084 10.756 -16.112 1.00 77.75 180 ILE A C 1
ATOM 1460 O O . ILE A 1 180 ? 32.922 10.924 -16.994 1.00 77.75 180 ILE A O 1
ATOM 1464 N N . TYR A 1 181 ? 31.959 11.572 -15.074 1.00 77.50 181 TYR A N 1
ATOM 1465 C CA . TYR A 1 181 ? 32.804 12.740 -14.862 1.00 77.50 181 TYR A CA 1
ATOM 1466 C C . TYR A 1 181 ? 33.804 12.427 -13.746 1.00 77.50 181 TYR A C 1
ATOM 1468 O O . TYR A 1 181 ? 33.427 12.367 -12.576 1.00 77.50 181 TYR A O 1
ATOM 1476 N N . SER A 1 182 ? 35.077 12.214 -14.089 1.00 74.75 182 SER A N 1
ATOM 1477 C CA . SER A 1 182 ? 36.124 11.898 -13.096 1.00 74.75 182 SER A CA 1
ATOM 1478 C C . SER A 1 182 ? 36.472 13.097 -12.206 1.00 74.75 182 SER A C 1
ATOM 1480 O O . SER A 1 182 ? 36.856 12.930 -11.051 1.00 74.75 182 SER A O 1
ATOM 1482 N N . ASN A 1 183 ? 36.319 14.309 -12.744 1.00 70.25 183 ASN A N 1
ATOM 1483 C CA . ASN A 1 183 ? 36.597 15.579 -12.082 1.00 70.25 183 ASN A CA 1
ATOM 1484 C C . ASN A 1 183 ? 35.302 16.390 -11.931 1.00 70.25 183 ASN A C 1
ATOM 1486 O O . ASN A 1 183 ? 35.178 17.509 -12.437 1.00 70.25 183 ASN A O 1
ATOM 1490 N N . TYR A 1 184 ? 34.290 15.774 -11.312 1.00 64.75 184 TYR A N 1
ATOM 1491 C CA . TYR A 1 184 ? 32.993 16.409 -11.112 1.00 64.75 184 TYR A CA 1
ATOM 1492 C C . TYR A 1 184 ? 33.118 17.603 -10.156 1.00 64.75 184 TYR A C 1
ATOM 1494 O O . TYR A 1 184 ? 33.406 17.444 -8.969 1.00 64.75 184 TYR A O 1
ATOM 1502 N N . ASN A 1 185 ? 32.852 18.804 -10.671 1.00 64.31 185 ASN A N 1
ATOM 1503 C CA . ASN A 1 185 ? 32.632 20.006 -9.879 1.00 64.31 185 ASN A CA 1
ATOM 1504 C C . ASN A 1 185 ? 31.271 20.603 -10.273 1.00 64.31 185 ASN A C 1
ATOM 1506 O O . ASN A 1 185 ? 30.949 20.714 -11.456 1.00 64.31 185 ASN A O 1
ATOM 1510 N N . LEU A 1 186 ? 30.472 21.010 -9.280 1.00 58.75 186 LEU A N 1
ATOM 1511 C CA . LEU A 1 186 ? 29.152 21.630 -9.470 1.00 58.75 186 LEU A CA 1
ATOM 1512 C C . LEU A 1 186 ? 29.194 22.865 -10.395 1.00 58.75 186 LEU A C 1
ATOM 1514 O O . LEU A 1 186 ? 28.181 23.204 -11.004 1.00 58.75 186 LEU A O 1
ATOM 1518 N N . SER A 1 187 ? 30.351 23.526 -10.527 1.00 60.94 187 SER A N 1
ATOM 1519 C CA . SER A 1 187 ? 30.556 24.682 -11.409 1.00 60.94 187 SER A CA 1
ATOM 1520 C C . SER A 1 187 ? 30.858 24.334 -12.876 1.00 60.94 187 SER A C 1
ATOM 1522 O O . SER A 1 187 ? 30.527 25.128 -13.755 1.00 60.94 187 SER A O 1
ATOM 1524 N N . THR A 1 188 ? 31.443 23.167 -13.172 1.00 56.03 188 THR A N 1
ATOM 1525 C CA . THR A 1 188 ? 31.817 22.735 -14.537 1.00 56.03 188 THR A CA 1
ATOM 1526 C C . THR A 1 188 ? 30.760 21.860 -15.212 1.00 56.03 188 THR A C 1
ATOM 1528 O O . THR A 1 188 ? 30.756 21.748 -16.435 1.00 56.03 188 THR A O 1
ATOM 1531 N N . ALA A 1 189 ? 29.816 21.300 -14.450 1.00 51.69 189 ALA A N 1
ATOM 1532 C CA . ALA A 1 189 ? 28.753 20.421 -14.952 1.00 51.69 189 ALA A CA 1
ATOM 1533 C C . ALA A 1 189 ? 27.752 21.092 -15.924 1.00 51.69 189 ALA A C 1
ATOM 1535 O O . ALA A 1 189 ? 26.916 20.410 -16.505 1.00 51.69 189 ALA A O 1
ATOM 1536 N N . ARG A 1 190 ? 27.813 22.421 -16.103 1.00 52.50 190 ARG A N 1
ATOM 1537 C CA . ARG A 1 190 ? 26.903 23.193 -16.973 1.00 52.50 190 ARG A CA 1
ATOM 1538 C C . ARG A 1 190 ? 27.419 23.440 -18.397 1.00 52.50 190 ARG A C 1
ATOM 1540 O O . ARG A 1 190 ? 26.737 24.123 -19.153 1.00 52.50 190 ARG A O 1
ATOM 1547 N N . GLN A 1 191 ? 28.612 22.968 -18.761 1.00 54.47 191 GLN A N 1
ATOM 1548 C CA . GLN A 1 191 ? 29.177 23.219 -20.093 1.00 54.47 191 GLN A CA 1
ATOM 1549 C C . GLN A 1 191 ? 29.027 22.005 -21.021 1.00 54.47 191 GLN A C 1
ATOM 1551 O O . GLN A 1 191 ? 29.657 20.974 -20.790 1.00 54.47 191 GLN A O 1
ATOM 1556 N N . ASP A 1 192 ? 28.281 22.172 -22.121 1.00 55.03 192 ASP A N 1
ATOM 1557 C CA . ASP A 1 192 ? 28.157 21.196 -23.225 1.00 55.03 192 ASP A CA 1
ATOM 1558 C C . ASP A 1 192 ? 29.518 20.758 -23.796 1.00 55.03 192 ASP A C 1
ATOM 1560 O O . ASP A 1 192 ? 29.680 19.629 -24.256 1.00 55.03 192 ASP A O 1
ATOM 1564 N N . THR A 1 193 ? 30.540 21.616 -23.709 1.00 57.25 193 THR A N 1
ATOM 1565 C CA . THR A 1 193 ? 31.905 21.347 -24.191 1.00 57.25 193 THR A CA 1
ATOM 1566 C C . THR A 1 193 ? 32.556 20.131 -23.522 1.00 57.25 193 THR A C 1
ATOM 1568 O O . THR A 1 193 ? 33.451 19.518 -24.099 1.00 57.25 193 THR A O 1
ATOM 1571 N N . ALA A 1 194 ? 32.107 19.737 -22.325 1.00 56.84 194 ALA A N 1
ATOM 1572 C CA . ALA A 1 194 ? 32.602 18.544 -21.643 1.00 56.84 194 ALA A CA 1
ATOM 1573 C C . ALA A 1 194 ? 32.284 17.245 -22.413 1.00 56.84 194 ALA A C 1
ATOM 1575 O O . ALA A 1 194 ? 33.073 16.304 -22.353 1.00 56.84 194 ALA A O 1
ATOM 1576 N N . LEU A 1 195 ? 31.187 17.213 -23.183 1.00 60.72 195 LEU A N 1
ATOM 1577 C CA . LEU A 1 195 ? 30.795 16.062 -24.006 1.00 60.72 195 LEU A CA 1
ATOM 1578 C C . LEU A 1 195 ? 31.717 15.864 -25.221 1.00 60.72 195 LEU A C 1
ATOM 1580 O O . LEU A 1 195 ? 31.875 14.741 -25.686 1.00 60.72 195 LEU A O 1
ATOM 1584 N N . ALA A 1 196 ? 32.365 16.926 -25.716 1.00 63.03 196 ALA A N 1
ATOM 1585 C CA . ALA A 1 196 ? 33.263 16.845 -26.873 1.00 63.03 196 ALA A CA 1
ATOM 1586 C C . ALA A 1 196 ? 34.546 16.041 -26.588 1.00 63.03 196 ALA A C 1
ATOM 1588 O O . ALA A 1 196 ? 35.133 15.476 -27.504 1.00 63.03 196 ALA A O 1
ATOM 1589 N N . ASN A 1 197 ? 34.958 15.972 -25.318 1.00 68.75 197 ASN A N 1
ATOM 1590 C CA . ASN A 1 197 ? 36.125 15.210 -24.865 1.00 68.75 197 ASN A CA 1
ATOM 1591 C C . ASN A 1 197 ? 35.735 13.854 -24.252 1.00 68.75 197 ASN A C 1
ATOM 1593 O O . ASN A 1 197 ? 36.526 13.266 -23.516 1.00 68.75 197 ASN A O 1
ATOM 1597 N N . ALA A 1 198 ? 34.504 13.390 -24.481 1.00 76.19 198 ALA A N 1
ATOM 1598 C CA . ALA A 1 198 ? 34.053 12.107 -23.973 1.00 76.19 198 ALA A CA 1
ATOM 1599 C C . ALA A 1 198 ? 34.721 10.964 -24.749 1.00 76.19 198 ALA A C 1
ATOM 1601 O O . ALA A 1 198 ? 34.548 10.831 -25.961 1.00 76.19 198 ALA A O 1
ATOM 1602 N N . GLU A 1 199 ? 35.447 10.103 -24.043 1.00 80.38 199 GLU A N 1
ATOM 1603 C CA . GLU A 1 199 ? 36.019 8.887 -24.610 1.00 80.38 199 GLU A CA 1
ATOM 1604 C C . GLU A 1 199 ? 35.144 7.684 -24.260 1.00 80.38 199 GLU A C 1
ATOM 1606 O O . GLU A 1 199 ? 34.830 7.442 -23.092 1.00 80.38 199 GLU A O 1
ATOM 1611 N N . PHE A 1 200 ? 34.754 6.904 -25.271 1.00 79.81 200 PHE A N 1
ATOM 1612 C CA . PHE A 1 200 ? 33.982 5.687 -25.046 1.00 79.81 200 PHE A CA 1
ATOM 1613 C C . PHE A 1 200 ? 34.897 4.558 -24.565 1.00 79.81 200 PHE A C 1
ATOM 1615 O O . PHE A 1 200 ? 35.745 4.066 -25.310 1.00 79.81 200 PHE A O 1
ATOM 1622 N N . GLN A 1 201 ? 34.722 4.132 -23.316 1.00 74.06 201 GLN A N 1
ATOM 1623 C CA . GLN A 1 201 ? 35.517 3.078 -22.697 1.00 74.06 201 GLN A CA 1
ATOM 1624 C C . GLN A 1 201 ? 34.611 2.124 -21.912 1.00 74.06 201 GLN A C 1
ATOM 1626 O O . GLN A 1 201 ? 33.872 2.539 -21.023 1.00 74.06 201 GLN A O 1
ATOM 1631 N N . HIS A 1 202 ? 34.694 0.824 -22.214 1.00 71.19 202 HIS A N 1
ATOM 1632 C CA . HIS A 1 202 ? 34.000 -0.246 -21.478 1.00 71.19 202 HIS A CA 1
ATOM 1633 C C . HIS A 1 202 ? 32.471 -0.058 -21.331 1.00 71.19 202 HIS A C 1
ATOM 1635 O O . HIS A 1 202 ? 31.902 -0.460 -20.322 1.00 71.19 202 HIS A O 1
ATOM 1641 N N . GLY A 1 203 ? 31.800 0.532 -22.330 1.00 71.69 203 GLY A N 1
ATOM 1642 C CA . GLY A 1 203 ? 30.345 0.753 -22.308 1.00 71.69 203 GLY A CA 1
ATOM 1643 C C . GLY A 1 203 ? 29.905 2.111 -21.756 1.00 71.69 203 GLY A C 1
ATOM 1644 O O . GLY A 1 203 ? 28.709 2.372 -21.683 1.00 71.69 203 GLY A O 1
ATOM 1645 N N . TYR A 1 204 ? 30.843 2.985 -21.396 1.00 77.94 204 TYR A N 1
ATOM 1646 C CA . TYR A 1 204 ? 30.554 4.293 -20.819 1.00 77.94 204 TYR A CA 1
ATOM 1647 C C . TYR A 1 204 ? 31.269 5.413 -21.570 1.00 77.94 204 TYR A C 1
ATOM 1649 O O . TYR A 1 204 ? 32.344 5.205 -22.133 1.00 77.94 204 TYR A O 1
ATOM 1657 N N . TYR A 1 205 ? 30.713 6.619 -21.507 1.00 82.19 205 TYR A N 1
ATOM 1658 C CA . TYR A 1 205 ? 31.366 7.845 -21.951 1.00 82.19 205 TYR A CA 1
ATOM 1659 C C . TYR A 1 205 ? 32.113 8.473 -20.777 1.00 82.19 205 TYR A C 1
ATOM 1661 O O . TYR A 1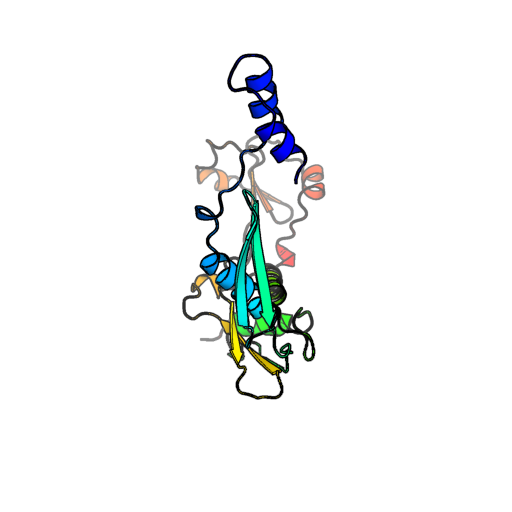 205 ? 31.503 8.998 -19.847 1.00 82.19 205 TYR A O 1
ATOM 1669 N N . VAL A 1 206 ? 33.441 8.406 -20.794 1.00 79.94 206 VAL A N 1
ATOM 1670 C CA . VAL A 1 206 ? 34.290 8.942 -19.727 1.00 79.94 206 VAL A CA 1
ATOM 1671 C C . VAL A 1 206 ? 34.786 10.327 -20.119 1.00 79.94 206 VAL A C 1
ATOM 1673 O O . VAL A 1 206 ? 35.422 10.505 -21.154 1.00 79.94 206 VAL A O 1
ATOM 1676 N N . ILE A 1 207 ? 34.522 11.305 -19.259 1.00 78.94 207 ILE A N 1
ATOM 1677 C CA . ILE A 1 207 ? 34.984 12.683 -19.389 1.00 78.94 207 ILE A CA 1
ATOM 1678 C C . ILE A 1 207 ? 36.020 12.916 -18.292 1.00 78.94 207 ILE A C 1
ATOM 1680 O O . ILE A 1 207 ? 35.686 13.155 -17.126 1.00 78.94 207 ILE A O 1
ATOM 1684 N N . ASP A 1 208 ? 37.293 12.814 -18.677 1.00 74.81 208 ASP A N 1
ATOM 1685 C CA . ASP A 1 208 ? 38.434 12.873 -17.764 1.00 74.81 208 ASP A CA 1
ATOM 1686 C C . ASP A 1 208 ? 39.427 13.982 -18.115 1.00 74.81 208 ASP A C 1
ATOM 1688 O O . ASP A 1 208 ? 40.567 13.756 -18.518 1.00 74.81 208 ASP A O 1
ATOM 1692 N N . THR A 1 209 ? 38.996 15.224 -17.914 1.00 70.50 209 THR A N 1
ATOM 1693 C CA . THR A 1 209 ? 39.820 16.411 -18.184 1.00 70.50 209 THR A CA 1
ATOM 1694 C C . THR A 1 209 ? 41.074 16.504 -17.309 1.00 70.50 209 THR A C 1
ATOM 1696 O O . THR A 1 209 ? 42.029 17.176 -17.691 1.00 70.50 209 THR A O 1
ATOM 1699 N N . ALA A 1 210 ? 41.103 15.828 -16.155 1.00 71.81 210 ALA A N 1
ATOM 1700 C CA . ALA A 1 210 ? 42.215 15.864 -15.203 1.00 71.81 210 ALA A CA 1
ATOM 1701 C C . ALA A 1 210 ? 43.103 14.604 -15.215 1.00 71.81 210 ALA A C 1
ATOM 1703 O O . ALA A 1 210 ? 44.038 14.526 -14.417 1.00 71.81 210 ALA A O 1
ATOM 1704 N N . LYS A 1 211 ? 42.849 13.637 -16.109 1.00 74.44 211 LYS A N 1
ATOM 1705 C CA . LYS A 1 211 ? 43.580 12.355 -16.193 1.00 74.44 211 LYS A CA 1
ATOM 1706 C C . LYS A 1 211 ? 43.565 11.549 -14.883 1.00 74.44 211 LYS A C 1
ATOM 1708 O O . LYS A 1 211 ? 44.557 10.922 -14.508 1.00 74.44 211 LYS A O 1
ATOM 1713 N N . LEU A 1 212 ? 42.455 11.605 -14.152 1.00 73.88 212 LEU A N 1
ATOM 1714 C CA . LEU A 1 212 ? 42.256 10.924 -12.870 1.00 73.88 212 LEU A CA 1
ATOM 1715 C C . LEU A 1 212 ? 41.529 9.582 -13.013 1.00 73.88 212 LEU A C 1
ATOM 1717 O O . LEU A 1 212 ? 41.438 8.826 -12.041 1.00 73.88 212 LEU A O 1
ATOM 1721 N N . TYR A 1 213 ? 41.013 9.269 -14.200 1.00 72.44 213 TYR A N 1
ATOM 1722 C CA . TYR A 1 213 ? 40.297 8.036 -14.463 1.00 72.44 213 TYR A CA 1
ATOM 1723 C C . TYR A 1 213 ? 41.237 6.833 -14.369 1.00 72.44 213 TYR A C 1
ATOM 1725 O O . TYR A 1 213 ? 42.260 6.735 -15.048 1.00 72.44 213 TYR A O 1
ATOM 1733 N N . LYS A 1 214 ? 40.872 5.884 -13.504 1.00 75.81 214 LYS A N 1
ATOM 1734 C CA . LYS A 1 214 ? 41.586 4.618 -13.316 1.00 75.81 214 LYS A CA 1
ATOM 1735 C C . LYS A 1 214 ? 40.661 3.460 -13.700 1.00 75.81 214 LYS A C 1
ATOM 1737 O O . LYS A 1 214 ? 39.865 3.040 -12.854 1.00 75.81 214 LYS A O 1
ATOM 1742 N N . PRO A 1 215 ? 40.795 2.889 -14.913 1.00 69.88 215 PRO A N 1
ATOM 1743 C CA . PRO A 1 215 ? 39.887 1.855 -15.423 1.00 69.88 215 PRO A CA 1
ATOM 1744 C C . PRO A 1 215 ? 39.725 0.649 -14.483 1.00 69.88 215 PRO A C 1
ATOM 1746 O O . PRO A 1 215 ? 38.622 0.154 -14.274 1.00 69.88 215 PRO A O 1
ATOM 1749 N N . ILE A 1 216 ? 40.818 0.211 -13.843 1.00 71.56 216 ILE A N 1
ATOM 1750 C CA . ILE A 1 216 ? 40.827 -0.947 -12.929 1.00 71.56 216 ILE A CA 1
ATOM 1751 C C . ILE A 1 216 ? 39.996 -0.691 -11.665 1.00 71.56 216 ILE A C 1
ATOM 1753 O O . ILE A 1 216 ? 39.384 -1.615 -11.132 1.00 71.56 216 ILE A O 1
ATOM 1757 N N . VAL A 1 217 ? 39.989 0.545 -11.161 1.00 71.56 217 VAL A N 1
ATOM 1758 C CA . VAL A 1 217 ? 39.184 0.919 -9.990 1.00 71.56 217 VAL A CA 1
ATOM 1759 C C . VAL A 1 217 ? 37.726 1.041 -10.407 1.00 71.56 217 VAL A C 1
ATOM 1761 O O . VAL A 1 217 ? 36.849 0.525 -9.724 1.00 71.56 217 VAL A O 1
ATOM 1764 N N . PHE A 1 218 ? 37.470 1.654 -11.561 1.00 67.44 218 PHE A N 1
ATOM 1765 C CA . PHE A 1 218 ? 36.117 1.886 -12.040 1.00 67.44 218 PHE A CA 1
ATOM 1766 C C . PHE A 1 218 ? 35.364 0.583 -12.337 1.00 67.44 218 PHE A C 1
ATOM 1768 O O . PHE A 1 218 ? 34.262 0.399 -11.830 1.00 67.44 218 PHE A O 1
ATOM 1775 N N . ASN A 1 219 ? 35.993 -0.379 -13.017 1.00 64.25 219 ASN A N 1
ATOM 1776 C CA . ASN A 1 219 ? 35.389 -1.691 -13.294 1.00 64.25 219 ASN A CA 1
ATOM 1777 C C . ASN A 1 219 ? 35.073 -2.505 -12.024 1.00 64.25 219 ASN A C 1
ATOM 1779 O O . ASN A 1 219 ? 34.272 -3.434 -12.072 1.00 64.25 219 ASN A O 1
ATOM 1783 N N . LYS A 1 220 ? 35.700 -2.180 -10.885 1.00 63.94 220 LYS A N 1
ATOM 1784 C CA . LYS A 1 220 ? 35.412 -2.810 -9.586 1.00 63.94 220 LYS A CA 1
ATOM 1785 C C . LYS A 1 220 ? 34.285 -2.120 -8.816 1.00 63.94 220 LYS A C 1
ATOM 1787 O O . LYS A 1 220 ? 33.740 -2.728 -7.903 1.00 63.94 220 LYS A O 1
ATOM 1792 N N . VAL A 1 221 ? 33.973 -0.865 -9.145 1.00 66.06 221 VAL A N 1
ATOM 1793 C CA . VAL A 1 221 ? 33.046 -0.011 -8.381 1.00 66.06 221 VAL A CA 1
ATOM 1794 C C . VAL A 1 221 ? 31.744 0.244 -9.145 1.00 66.06 221 VAL A C 1
ATOM 1796 O O . VAL A 1 221 ? 30.683 0.287 -8.534 1.00 66.06 221 VAL A O 1
ATOM 1799 N N . CYS A 1 222 ? 31.796 0.381 -10.471 1.00 61.41 222 CYS A N 1
ATOM 1800 C CA . CYS A 1 222 ? 30.620 0.550 -11.318 1.00 61.41 222 CYS A CA 1
ATOM 1801 C C . CYS A 1 222 ? 30.228 -0.773 -11.977 1.00 61.41 222 CYS A C 1
ATOM 1803 O O . CYS A 1 222 ? 30.841 -1.224 -12.940 1.00 61.41 222 CYS A O 1
ATOM 1805 N N . SER A 1 223 ? 29.167 -1.378 -11.445 1.00 58.16 223 SER A N 1
ATOM 1806 C CA . SER A 1 223 ? 28.586 -2.640 -11.919 1.00 58.16 223 SER A CA 1
ATOM 1807 C C . SER A 1 223 ? 27.504 -2.453 -12.995 1.00 58.16 223 SER A C 1
ATOM 1809 O O . SER A 1 223 ? 26.777 -3.396 -13.298 1.00 58.16 223 SER A O 1
ATOM 1811 N N . PHE A 1 224 ? 27.347 -1.248 -13.551 1.00 58.16 224 PHE A N 1
ATOM 1812 C CA . PHE A 1 224 ? 26.303 -0.955 -14.531 1.00 58.16 224 PHE A CA 1
ATOM 1813 C C . PHE A 1 224 ? 26.694 -1.501 -15.909 1.00 58.16 224 PHE A C 1
ATOM 1815 O O . PHE A 1 224 ? 27.619 -1.019 -16.541 1.00 58.16 224 PHE A O 1
ATOM 1822 N N . ASN A 1 225 ? 25.996 -2.509 -16.420 1.00 56.25 225 ASN A N 1
ATOM 1823 C CA . ASN A 1 225 ? 26.175 -2.912 -17.811 1.00 56.25 225 ASN A CA 1
ATOM 1824 C C . ASN A 1 225 ? 25.040 -2.293 -18.650 1.00 56.25 225 ASN A C 1
ATOM 1826 O O . ASN A 1 225 ? 23.890 -2.708 -18.502 1.00 56.25 225 ASN A O 1
ATOM 1830 N N . PRO A 1 226 ? 25.317 -1.312 -19.529 1.00 51.84 226 PRO A N 1
ATOM 1831 C CA . PRO A 1 226 ? 24.285 -0.737 -20.392 1.00 51.84 226 PRO A CA 1
ATOM 1832 C C . PRO A 1 226 ? 23.611 -1.800 -21.276 1.00 51.84 226 PRO A C 1
ATOM 1834 O O . PRO A 1 226 ? 22.420 -1.708 -21.559 1.00 51.84 226 PRO A O 1
ATOM 1837 N N . ALA A 1 227 ? 24.337 -2.862 -21.653 1.00 47.69 227 ALA A N 1
ATOM 1838 C CA . ALA A 1 227 ? 23.834 -3.914 -22.534 1.00 47.69 227 ALA A CA 1
ATOM 1839 C C . ALA A 1 227 ? 22.843 -4.885 -21.859 1.00 47.69 227 ALA A C 1
ATOM 1841 O O . ALA A 1 227 ? 22.078 -5.548 -22.560 1.00 47.69 227 ALA A O 1
ATOM 1842 N N . THR A 1 228 ? 22.802 -4.973 -20.521 1.00 45.97 228 THR A N 1
ATOM 1843 C CA . THR A 1 228 ? 21.876 -5.883 -19.811 1.00 45.97 228 THR A CA 1
ATOM 1844 C C . THR A 1 228 ? 20.443 -5.358 -19.700 1.00 45.97 228 THR A C 1
ATOM 1846 O O . THR A 1 228 ? 19.561 -6.119 -19.320 1.00 45.97 228 THR A O 1
ATOM 1849 N N . PHE A 1 229 ? 20.171 -4.108 -20.088 1.00 49.34 229 PHE A N 1
ATOM 1850 C CA . PHE A 1 229 ? 18.814 -3.531 -20.097 1.00 49.34 229 PHE A CA 1
ATOM 1851 C C . PHE A 1 229 ? 18.121 -3.625 -21.470 1.00 49.34 229 PHE A C 1
ATOM 1853 O O . PHE A 1 229 ? 17.208 -2.859 -21.788 1.00 49.34 229 PHE A O 1
ATOM 1860 N N . THR A 1 230 ? 18.541 -4.583 -22.301 1.00 36.78 230 THR A N 1
ATOM 1861 C CA . THR A 1 230 ? 18.018 -4.773 -23.658 1.00 36.78 230 THR A CA 1
ATOM 1862 C C . THR A 1 230 ? 17.001 -5.916 -23.692 1.00 36.78 230 THR A C 1
ATOM 1864 O O . THR A 1 230 ? 17.380 -7.079 -23.766 1.00 36.78 230 THR A O 1
ATOM 1867 N N . ALA A 1 231 ? 15.703 -5.600 -23.695 1.00 34.19 231 ALA A N 1
ATOM 1868 C CA . ALA A 1 231 ? 14.706 -6.459 -24.343 1.00 34.19 231 ALA A CA 1
ATOM 1869 C C . ALA A 1 231 ? 14.533 -6.002 -25.802 1.00 34.19 231 ALA A C 1
ATOM 1871 O O . ALA A 1 231 ? 14.768 -4.840 -26.128 1.00 34.19 231 ALA A O 1
ATOM 1872 N N . GLU A 1 232 ? 14.173 -6.898 -26.706 1.00 33.09 232 GLU A N 1
ATOM 1873 C CA . GLU A 1 232 ? 14.203 -6.684 -28.154 1.00 33.09 232 GLU A CA 1
ATOM 1874 C C . GLU A 1 232 ? 13.532 -5.396 -28.656 1.00 33.09 232 GLU A C 1
ATOM 1876 O O . GLU A 1 232 ? 12.574 -4.853 -28.095 1.00 33.09 232 GLU A O 1
ATOM 1881 N N . LYS A 1 233 ? 14.074 -4.911 -29.772 1.00 32.84 233 LYS A N 1
ATOM 1882 C CA . LYS A 1 233 ? 13.559 -3.806 -30.571 1.00 32.84 233 LYS A CA 1
ATOM 1883 C C . LYS A 1 233 ? 12.231 -4.236 -31.204 1.00 32.84 233 LYS A C 1
ATOM 1885 O O . LYS A 1 233 ? 12.215 -4.704 -32.339 1.00 32.84 233 LYS A O 1
ATOM 1890 N N . THR A 1 234 ? 11.113 -4.067 -30.498 1.00 31.94 234 THR A N 1
ATOM 1891 C CA . THR A 1 234 ? 9.796 -4.166 -31.143 1.00 31.94 234 THR A CA 1
ATOM 1892 C C . THR A 1 234 ? 9.610 -2.916 -31.994 1.00 31.94 234 THR A C 1
ATOM 1894 O O . THR A 1 234 ? 9.201 -1.859 -31.519 1.00 31.94 234 THR A O 1
ATOM 1897 N N . THR A 1 235 ? 10.003 -3.020 -33.259 1.00 32.19 235 THR A N 1
ATOM 1898 C CA . THR A 1 235 ? 9.670 -2.018 -34.269 1.00 32.19 235 THR A CA 1
ATOM 1899 C C . THR A 1 235 ? 8.186 -2.190 -34.561 1.00 32.19 235 THR A C 1
ATOM 1901 O O . THR A 1 235 ? 7.792 -3.222 -35.095 1.00 32.19 235 THR A O 1
ATOM 1904 N N . ILE A 1 236 ? 7.360 -1.220 -34.170 1.00 29.94 236 ILE A N 1
ATOM 1905 C CA . ILE A 1 236 ? 5.949 -1.184 -34.569 1.00 29.94 236 ILE A CA 1
ATOM 1906 C C . ILE A 1 236 ? 5.929 -0.860 -36.074 1.00 29.94 236 ILE A C 1
ATOM 1908 O O . ILE A 1 236 ? 6.431 0.207 -36.447 1.00 29.94 236 ILE A O 1
ATOM 1912 N N . PRO A 1 237 ? 5.428 -1.746 -36.956 1.00 29.47 237 PRO A N 1
ATOM 1913 C CA . PRO A 1 237 ? 5.220 -1.388 -38.352 1.00 29.47 237 PRO A CA 1
ATOM 1914 C C . PRO A 1 237 ? 4.108 -0.335 -38.437 1.00 29.47 237 PRO A C 1
ATOM 1916 O O . PRO A 1 237 ? 3.113 -0.420 -37.717 1.00 29.47 237 PRO A O 1
ATOM 1919 N N . ARG A 1 238 ? 4.329 0.678 -39.281 1.00 36.81 238 ARG A N 1
ATOM 1920 C CA . ARG A 1 238 ? 3.304 1.658 -39.664 1.00 36.81 238 ARG A CA 1
ATOM 1921 C C . ARG A 1 238 ? 2.125 0.989 -40.355 1.00 36.81 238 ARG A C 1
ATOM 1923 O O . ARG A 1 238 ? 2.382 0.025 -41.110 1.00 36.81 238 ARG A O 1
#

Secondary structure (DSSP, 8-state):
--HHHHHHHH--SSHHHHHHHHHH--PPPPGGG--HHHHHHHHHHHHHTTT-TT-EEEEEEEEETTEEEEEEEEE--PPPEEEEEE---SSSHHHHHHHTTGGG-S--TTSBP-HHHHHHHHHHHHHHHHHTT-TT--GGGEEEEEE-TTSTTEEEEEEEE-TT--TGGGS-------EEETT--TTTTT-THHHHT-EEETTEEEE-TTS---HHHHHHH----GGGG---------

pLDDT: mean 84.16, std 16.12, range [29.47, 98.31]

Foldseek 3Di:
DDPQQVLLVQADPDDPSVVSNVVRHDHDDDPVNDDQVVVQVVVQVVLVLFQQPPKGKDWDWDDDDRDIDIDIDIDRPDFAFEAEEAQDDDPAPLSVLLVVCVVVQLHDHRHTRHNVSLLVRLQVSQVSVVLLQLVPAGSVQKDWDWDCPPDPSYIYTYIDGHPPPDPSSSDGDADDAAEAEQPDDPVPPPDPVQQVQFDDDPRHTYRCPPPRDDPVVCVVPDPDDSVVSDDDDPDDDD

Radius of gyration: 29.92 Å; chains: 1; bounding box: 66×43×85 Å

Sequence (238 aa):
MPVKLWIYNIGSNKGLGKWLRNKYGEAPVLLSDVNLGLNVEILDNYMENRGFFHVKVRSDTTVTRKKASAEYEIFTGPEYKIRNITFPTDTSALANAIRETQPKTLLRSGAPFNLDLIKGERTRIDVELKEKGFYYFSGDYLLLETDTTIGNNEVNLYMQIKWETPAEAKLTYRINDVFIYSNYNLSTARQDTALANAEFQHGYYVIDTAKLYKPIVFNKVCSFNPATFTAEKTTIPR